Protein AF-T1A9I7-F1 (afdb_monomer_lit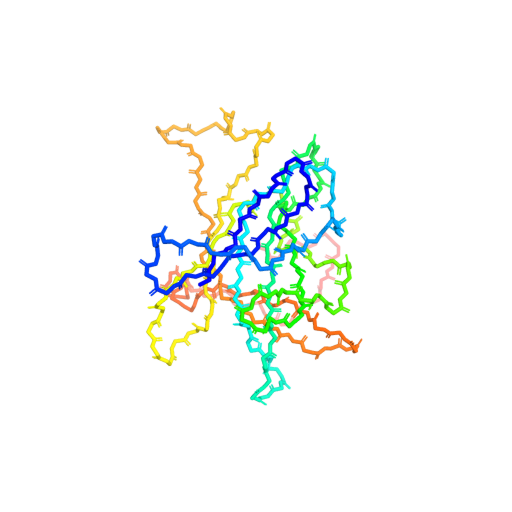e)

Secondary structure (DSSP, 8-state):
-EEEEEGGGTEEEEEE-SSSSS-EEEEEE-S-S--SS-EEEEEEEEEEBTTSTT-EEEEEEEEE--SSSSS--SEEEEEEEE-SS-EEES-SSPEES-SSS--EEEEEPSSPPTTS-S-EEEEE-S-TTTGGG---SS----BPPPEEEEEEEETTEEEEEEEE-GGGGGG--------S----TT----

Organism: NCBI:txid410659

Sequence (190 aa):
VMVVSRAAQRRISFYVSANLKTWRYTGNFGPAGDTSGVWECPDLFALPVANRPGETRWVLKVDVQQQQPDTGGGGQVFIGRFNGRTFRASSLHPQSLDLGEDYYASASWSDLPAGGPPVITLGWMDNWLYAQRTPTAPWRGVMAFPRRLSLRWQNGAYHLLQRPIAALARLRGAPRSLGAFTAARGRTLL

InterPro domains:
  IPR013148 Glycosyl hydrolase family 32, N-terminal [PF00251] (2-164)
  IPR023296 Glycosyl hydrolase, five-bladed beta-propeller domain superfamily [G3DSA:2.115.10.20] (1-175)
  IPR023296 Glycosyl hydrolase, five-bladed beta-propeller domain superfamily [SSF75005] (8-165)

pLDDT: mean 93.79, std 6.85, range [63.09, 98.81]

Radius of gyration: 19.16 Å; chains: 1; bounding box: 58×44×42 Å

Foldseek 3Di:
DDWDFPFLQCKIWWWDDPPVPDTDTQDIDDDFADPVATKDQWEKFKAAAPVDPPDIWIKIKIFGQDPDPQPWCRIWIFTAHDPNRDTDGPDSHTDGPTNHNFFPNKYWDPPDDPPDQRTKIKGWGDHPVCQVPPPDPPDTTDIDAIWGWHWHDDPNDIDIDIDGDPVCVVVDDDDDDDDDDDDDPPDDPD

Structure (mmCIF, N/CA/C/O backbone):
data_AF-T1A9I7-F1
#
_entry.id   AF-T1A9I7-F1
#
loop_
_atom_site.group_PDB
_atom_site.id
_atom_site.type_symbol
_atom_site.label_atom_id
_atom_site.label_alt_id
_atom_site.label_comp_id
_atom_site.label_asym_id
_atom_site.label_entity_id
_atom_site.label_seq_id
_atom_site.pdbx_PDB_ins_code
_atom_site.Cartn_x
_atom_site.Cartn_y
_atom_site.Cartn_z
_atom_site.occupancy
_atom_site.B_iso_or_equiv
_atom_site.auth_seq_id
_atom_site.auth_comp_id
_atom_site.auth_asym_id
_atom_site.auth_atom_id
_atom_site.pdbx_PDB_model_num
ATOM 1 N N . VAL A 1 1 ? -15.747 2.933 6.641 1.00 96.50 1 VAL A N 1
ATOM 2 C CA . VAL A 1 1 ? -14.663 3.561 7.443 1.00 96.50 1 VAL A CA 1
ATOM 3 C C . VAL A 1 1 ? -13.872 4.446 6.504 1.00 96.50 1 VAL A C 1
ATOM 5 O O . VAL A 1 1 ? -13.738 4.066 5.353 1.00 96.50 1 VAL A O 1
ATOM 8 N N . MET A 1 2 ? -13.383 5.591 6.964 1.00 98.38 2 MET A N 1
ATOM 9 C CA . MET A 1 2 ? -12.488 6.456 6.197 1.00 98.38 2 MET A CA 1
ATOM 10 C C . MET A 1 2 ? -11.173 6.621 6.960 1.00 98.38 2 MET A C 1
ATOM 12 O O . MET A 1 2 ? -11.190 6.841 8.175 1.00 98.38 2 MET A O 1
ATOM 16 N N . VAL A 1 3 ? -10.056 6.504 6.243 1.00 98.19 3 VAL A N 1
ATOM 17 C CA . VAL A 1 3 ? -8.706 6.807 6.729 1.00 98.19 3 VAL A CA 1
ATOM 18 C C . VAL A 1 3 ? -8.207 8.057 6.018 1.00 98.19 3 VAL A C 1
ATOM 20 O O . VAL A 1 3 ? -8.299 8.152 4.800 1.00 98.19 3 VAL A O 1
ATOM 23 N N . VAL A 1 4 ? -7.738 9.045 6.775 1.00 98.31 4 VAL A N 1
ATOM 24 C CA . VAL A 1 4 ? -7.331 10.349 6.231 1.00 98.31 4 VAL A CA 1
ATOM 25 C C . VAL A 1 4 ? -5.974 10.721 6.784 1.00 98.31 4 VAL A C 1
ATOM 27 O O . VAL A 1 4 ? -5.763 10.649 7.995 1.00 98.31 4 VAL A O 1
ATOM 30 N N . SER A 1 5 ? -5.066 11.166 5.921 1.00 98.19 5 SER A N 1
ATOM 31 C CA . SER A 1 5 ? -3.796 11.699 6.391 1.00 98.19 5 SER A CA 1
ATOM 32 C C . SER A 1 5 ? -3.948 13.127 6.912 1.00 98.19 5 SER A C 1
ATOM 34 O O . SER A 1 5 ? -4.457 14.014 6.230 1.00 98.19 5 SER A O 1
ATOM 36 N N . ARG A 1 6 ? -3.442 13.368 8.121 1.00 98.06 6 ARG A N 1
ATOM 37 C CA . ARG A 1 6 ? -3.092 14.698 8.626 1.00 98.06 6 ARG A CA 1
ATOM 38 C C . ARG A 1 6 ? -1.618 14.923 8.315 1.00 98.06 6 ARG A C 1
ATOM 40 O O . ARG A 1 6 ? -0.765 14.805 9.195 1.00 98.06 6 ARG A O 1
ATOM 47 N N . ALA A 1 7 ? -1.348 15.215 7.047 1.00 96.75 7 ALA A N 1
ATOM 48 C CA . ALA A 1 7 ? -0.036 15.108 6.414 1.00 96.75 7 ALA A CA 1
ATOM 49 C C . ALA A 1 7 ? 1.115 15.737 7.220 1.00 96.75 7 ALA A C 1
ATOM 51 O O . ALA A 1 7 ? 2.024 15.031 7.659 1.00 96.75 7 ALA A O 1
ATOM 52 N N . ALA A 1 8 ? 1.020 17.034 7.531 1.00 96.25 8 ALA A N 1
ATOM 53 C CA . ALA A 1 8 ? 2.039 17.761 8.297 1.00 96.25 8 ALA A CA 1
ATOM 54 C C . ALA A 1 8 ? 2.207 17.263 9.747 1.00 96.25 8 ALA A C 1
ATOM 56 O O . ALA A 1 8 ? 3.245 17.479 10.370 1.00 96.25 8 ALA A O 1
ATOM 57 N N . GLN A 1 9 ? 1.200 16.581 10.299 1.00 97.88 9 GLN A N 1
ATOM 58 C CA . GLN A 1 9 ? 1.218 16.044 11.663 1.00 97.88 9 GLN A CA 1
ATOM 59 C C . GLN A 1 9 ? 1.730 14.602 11.729 1.00 97.88 9 GLN A C 1
ATOM 61 O O . GLN A 1 9 ? 1.886 14.094 12.837 1.00 97.88 9 GLN A O 1
ATOM 66 N N . ARG A 1 10 ? 1.964 13.946 10.580 1.00 97.56 10 ARG A N 1
ATOM 67 C CA . ARG A 1 10 ? 2.360 12.530 10.483 1.00 97.56 10 ARG A CA 1
ATOM 68 C C . ARG A 1 10 ? 1.401 11.630 11.265 1.00 97.56 10 ARG A C 1
ATOM 70 O O . ARG A 1 10 ? 1.787 10.843 12.125 1.00 97.56 10 ARG A O 1
ATOM 77 N N . ARG A 1 11 ? 0.104 11.837 11.024 1.00 98.38 11 ARG A N 1
ATOM 78 C CA . ARG A 1 11 ? -0.987 11.107 11.678 1.00 98.38 11 ARG A CA 1
ATOM 79 C C . ARG A 1 11 ? -2.013 10.654 10.662 1.00 98.38 11 ARG A C 1
ATOM 81 O O . ARG A 1 11 ? -2.370 11.422 9.777 1.00 98.38 11 ARG A O 1
ATOM 88 N N . ILE A 1 12 ? -2.557 9.458 10.856 1.00 98.75 12 ILE A N 1
ATOM 89 C CA . ILE A 1 12 ? -3.742 8.988 10.137 1.00 98.75 12 ILE A CA 1
ATOM 90 C C . ILE A 1 12 ? -4.946 9.079 11.064 1.00 98.75 12 ILE A C 1
ATOM 92 O O . ILE A 1 12 ? -4.953 8.477 12.136 1.00 98.75 12 ILE A O 1
ATOM 96 N N . SER A 1 13 ? -5.962 9.829 10.653 1.00 98.69 13 SER A N 1
ATOM 97 C CA . SER A 1 13 ? -7.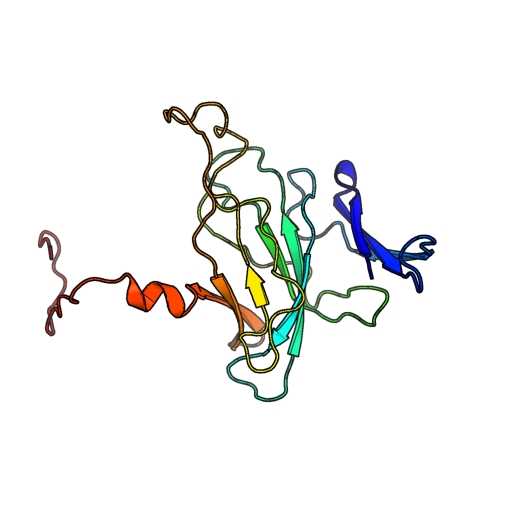244 9.927 11.341 1.00 98.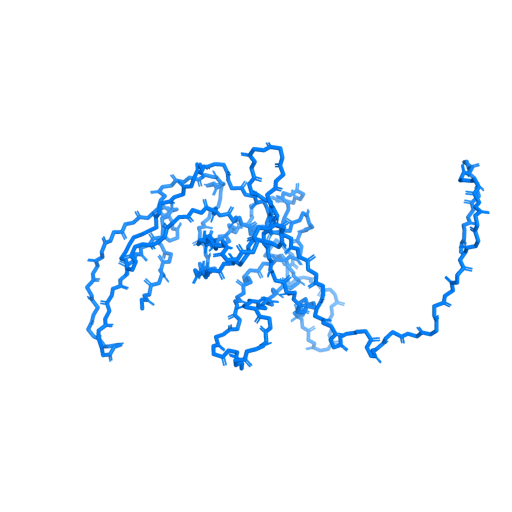69 13 SER A CA 1
ATOM 98 C C . SER A 1 13 ? -8.232 8.897 10.817 1.00 98.69 13 SER A C 1
ATOM 100 O O . SER A 1 13 ? -8.334 8.675 9.611 1.00 98.69 13 SER A O 1
ATOM 102 N N . PHE A 1 14 ? -9.004 8.322 11.732 1.00 98.81 14 PHE A N 1
ATOM 103 C CA . PHE A 1 14 ? -10.073 7.381 11.428 1.00 98.81 14 PHE A CA 1
ATOM 104 C C . PHE A 1 14 ? -11.433 8.040 11.634 1.00 98.81 14 PHE A C 1
ATOM 106 O O . PHE A 1 14 ? -11.663 8.735 12.629 1.00 98.81 14 PHE A O 1
ATOM 113 N N . TYR A 1 15 ? -12.340 7.777 10.699 1.00 98.81 15 TYR A N 1
ATOM 114 C CA . TYR A 1 15 ? -13.731 8.195 10.776 1.00 98.81 15 TYR A CA 1
ATOM 115 C C . 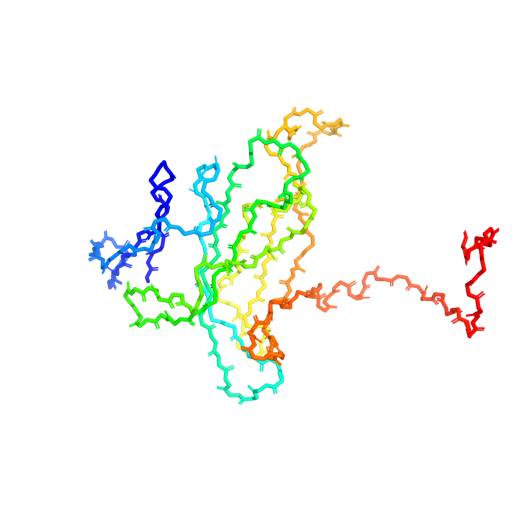TYR A 1 15 ? -14.664 7.038 10.420 1.00 98.81 15 TYR A C 1
ATOM 117 O O . TYR A 1 15 ? -14.364 6.184 9.579 1.00 98.81 15 TYR A O 1
ATOM 125 N N . VAL A 1 16 ? -15.846 7.038 11.030 1.00 98.56 16 VAL A N 1
ATOM 126 C CA . VAL A 1 16 ? -16.927 6.101 10.711 1.00 98.56 16 VAL A CA 1
ATOM 127 C C . VAL A 1 16 ? -18.159 6.861 10.243 1.00 98.56 16 VAL A C 1
ATOM 129 O O . VAL A 1 16 ? -18.463 7.940 10.752 1.00 98.56 16 VAL A O 1
ATOM 132 N N . SER A 1 17 ? -18.870 6.288 9.281 1.00 98.50 17 SER A N 1
ATOM 133 C CA . SER A 1 17 ? -20.130 6.811 8.766 1.00 98.50 17 SER A CA 1
ATOM 134 C C . SER A 1 17 ? -21.035 5.652 8.380 1.00 98.50 17 SER A C 1
ATOM 136 O O . SER A 1 17 ? -20.549 4.633 7.892 1.00 98.50 17 SER A O 1
ATOM 138 N N . ALA A 1 18 ? -22.335 5.825 8.609 1.00 98.25 18 ALA A N 1
ATOM 139 C CA . ALA A 1 18 ? -23.369 4.905 8.149 1.00 98.25 18 ALA A CA 1
ATOM 140 C C . ALA A 1 18 ? -23.922 5.284 6.761 1.00 98.25 18 ALA A C 1
ATOM 142 O O . ALA A 1 18 ? -24.584 4.467 6.136 1.00 98.25 18 ALA A O 1
ATOM 143 N N . ASN A 1 19 ? -23.676 6.512 6.285 1.00 98.00 19 ASN A N 1
ATOM 144 C CA . ASN A 1 19 ? -24.300 7.064 5.074 1.00 98.00 19 ASN A CA 1
ATOM 145 C C . ASN A 1 19 ? -23.311 7.746 4.111 1.00 98.00 19 ASN A C 1
ATOM 147 O O . ASN A 1 19 ? -23.738 8.356 3.136 1.00 98.00 19 ASN A O 1
ATOM 151 N N . LEU A 1 20 ? -22.009 7.698 4.416 1.00 98.31 20 LEU A N 1
ATOM 152 C CA . LEU A 1 20 ? -20.907 8.327 3.674 1.00 98.31 20 LEU A CA 1
ATOM 153 C C . LEU A 1 20 ? -20.952 9.867 3.590 1.00 98.31 20 LEU A C 1
ATOM 155 O O . LEU A 1 20 ? -20.081 10.469 2.968 1.00 98.31 20 LEU A O 1
ATOM 159 N N . LYS A 1 21 ? -21.917 10.516 4.251 1.00 98.06 21 LYS A N 1
ATOM 160 C CA . LYS A 1 21 ? -22.091 11.979 4.274 1.00 98.06 21 LYS A CA 1
ATOM 161 C C . LYS A 1 21 ? -21.707 12.568 5.624 1.00 98.06 21 LYS A C 1
ATOM 163 O O . LYS A 1 21 ? -20.957 13.535 5.701 1.00 98.06 21 LYS A O 1
ATOM 168 N N . THR A 1 22 ? -22.203 11.966 6.700 1.00 98.50 22 THR A N 1
ATOM 169 C CA . THR A 1 22 ? -21.941 12.407 8.070 1.00 98.50 22 THR A CA 1
ATOM 170 C C . THR A 1 22 ? -20.892 11.501 8.686 1.00 98.50 22 THR A C 1
ATOM 172 O O . THR A 1 22 ? -21.096 10.290 8.790 1.00 98.50 22 THR A O 1
ATOM 175 N N . TRP A 1 23 ? -19.769 12.078 9.097 1.00 98.69 23 TRP A N 1
ATOM 176 C CA . TRP A 1 23 ? -18.611 11.331 9.575 1.00 98.69 23 TRP A CA 1
ATOM 177 C C . TRP A 1 23 ? -18.332 11.649 11.038 1.00 98.69 23 TRP A C 1
ATOM 179 O O . TRP A 1 23 ? -18.262 12.809 11.432 1.00 98.69 23 TRP A O 1
ATOM 189 N N . ARG A 1 24 ? -18.136 10.608 11.850 1.00 98.69 24 ARG A N 1
ATOM 190 C CA . ARG A 1 24 ? -17.711 10.738 13.246 1.00 98.69 24 ARG A CA 1
ATOM 191 C C . ARG A 1 24 ? -16.254 10.323 13.373 1.00 98.69 24 ARG A C 1
ATOM 193 O O . ARG A 1 24 ? -15.916 9.185 13.045 1.00 98.69 24 ARG A O 1
ATOM 200 N N . TYR A 1 25 ? -15.427 11.221 13.893 1.00 98.69 25 TYR A N 1
ATOM 201 C CA . TYR A 1 25 ? -14.041 10.937 14.256 1.00 98.69 25 TYR A CA 1
ATOM 202 C C . TYR A 1 25 ? -13.963 9.840 15.326 1.00 98.69 25 TYR A C 1
ATOM 204 O O . TYR A 1 25 ? -14.738 9.846 16.285 1.00 98.69 25 TYR A O 1
ATOM 212 N N . THR A 1 26 ? -13.036 8.894 15.169 1.00 98.69 26 THR A N 1
ATOM 213 C CA . THR A 1 26 ? -12.869 7.766 16.101 1.00 98.69 26 THR A CA 1
ATOM 214 C C . THR A 1 26 ? -11.475 7.632 16.698 1.00 98.69 26 THR A C 1
ATOM 216 O O . THR A 1 26 ? -11.328 6.928 17.694 1.00 98.69 26 THR A O 1
ATOM 219 N N . GLY A 1 27 ? -10.462 8.295 16.144 1.00 98.31 27 GLY A N 1
ATOM 220 C CA . GLY A 1 27 ? -9.109 8.274 16.696 1.00 98.31 27 GLY A CA 1
ATOM 221 C C . GLY A 1 27 ? -8.034 8.592 15.666 1.00 98.31 27 GLY A C 1
ATOM 222 O O . GLY A 1 27 ? -8.328 8.792 14.488 1.00 98.31 27 GLY A O 1
ATOM 223 N N . ASN A 1 28 ? -6.781 8.596 16.121 1.00 98.44 28 ASN A N 1
ATOM 224 C CA . ASN A 1 28 ? -5.597 8.760 15.282 1.00 98.44 28 ASN A CA 1
ATOM 225 C C . ASN A 1 28 ? -4.616 7.604 15.488 1.00 98.44 28 ASN A C 1
ATOM 227 O O . ASN A 1 28 ? -4.535 7.038 16.576 1.00 98.44 28 ASN A O 1
ATOM 231 N N . PHE A 1 29 ? -3.824 7.328 14.459 1.00 98.75 29 PHE A N 1
ATOM 232 C CA . PHE A 1 29 ? -2.576 6.580 14.538 1.00 98.75 29 PHE A CA 1
ATOM 233 C C . PHE A 1 29 ? -1.404 7.509 14.189 1.00 98.75 29 PHE A C 1
ATOM 235 O O . PHE A 1 29 ? -1.543 8.361 13.312 1.00 98.75 29 PHE A O 1
ATOM 242 N N . GLY A 1 30 ? -0.262 7.328 14.853 1.00 97.75 30 GLY A N 1
ATOM 243 C CA . GLY A 1 30 ? 0.971 8.080 14.613 1.00 97.75 30 GLY A CA 1
ATOM 244 C C . GLY A 1 30 ? 1.167 9.326 15.499 1.00 97.75 30 GLY A C 1
ATOM 245 O O . GLY A 1 30 ? 0.260 9.722 16.248 1.00 97.75 30 GLY A O 1
ATOM 246 N N . PRO A 1 31 ? 2.344 9.974 15.419 1.00 97.50 31 PRO A N 1
ATOM 247 C CA . PRO A 1 31 ? 3.488 9.624 14.557 1.00 97.50 31 PRO A CA 1
ATOM 248 C C . PRO A 1 31 ? 4.175 8.307 14.951 1.00 97.50 31 PRO A C 1
ATOM 250 O O . PRO A 1 31 ? 4.147 7.931 16.120 1.00 97.50 31 PRO A O 1
ATOM 253 N N . ALA A 1 32 ? 4.741 7.586 13.981 1.00 97.06 32 ALA A N 1
ATOM 254 C CA . ALA A 1 32 ? 5.486 6.328 14.160 1.00 97.06 32 ALA A CA 1
ATOM 255 C C . ALA A 1 32 ? 6.282 6.009 12.882 1.00 97.06 32 ALA A C 1
ATOM 257 O O . ALA A 1 32 ? 5.948 6.552 11.847 1.00 97.06 32 ALA A O 1
ATOM 258 N N . GLY A 1 33 ? 7.265 5.108 12.886 1.00 96.00 33 GLY A N 1
ATOM 259 C CA . GLY A 1 33 ? 7.997 4.779 11.652 1.00 96.00 33 GLY A CA 1
ATOM 260 C C . GLY A 1 33 ? 8.736 5.972 11.036 1.00 96.00 33 GLY A C 1
ATOM 261 O O . GLY A 1 33 ? 9.327 6.765 11.768 1.00 96.00 33 GLY A O 1
ATOM 262 N N . ASP A 1 34 ? 8.711 6.090 9.707 1.00 94.56 34 ASP A N 1
ATOM 263 C CA . ASP A 1 34 ? 9.333 7.214 9.006 1.00 94.56 34 ASP A CA 1
ATOM 264 C C . ASP A 1 34 ? 8.452 8.469 9.089 1.00 94.56 34 ASP A C 1
ATOM 266 O O . ASP A 1 34 ? 7.279 8.484 8.700 1.00 94.56 34 ASP A O 1
ATOM 270 N N . THR A 1 35 ? 9.037 9.538 9.621 1.00 94.69 35 THR A N 1
ATOM 271 C CA . THR A 1 35 ? 8.412 10.854 9.780 1.00 94.69 35 THR A CA 1
ATOM 272 C C . THR A 1 35 ? 9.250 11.975 9.167 1.00 94.69 35 THR A C 1
ATOM 274 O O . THR A 1 35 ? 9.071 13.131 9.550 1.00 94.69 35 THR A O 1
ATOM 277 N N . SER A 1 36 ? 10.197 11.638 8.287 1.00 92.38 36 SER A N 1
ATOM 278 C CA . SER A 1 36 ? 11.094 12.588 7.618 1.00 92.38 36 SER A CA 1
ATOM 279 C C . SER A 1 36 ? 10.355 13.524 6.654 1.00 92.38 36 SER A C 1
ATOM 281 O O . SER A 1 36 ? 10.730 14.686 6.520 1.00 92.38 36 SER A O 1
ATOM 283 N N . GLY A 1 37 ? 9.272 13.038 6.040 1.00 92.12 37 GLY A N 1
ATOM 284 C CA . GLY A 1 37 ? 8.380 13.794 5.164 1.00 92.12 37 GLY A CA 1
ATOM 285 C C . GLY A 1 37 ? 6.932 13.850 5.656 1.00 92.12 37 GLY A C 1
ATOM 286 O O . GLY A 1 37 ? 6.568 13.343 6.725 1.00 92.12 37 GLY A O 1
ATOM 287 N N . VAL A 1 38 ? 6.075 14.477 4.848 1.00 95.44 38 VAL A N 1
ATOM 288 C CA . VAL A 1 38 ? 4.625 14.468 5.074 1.00 95.44 38 VAL A CA 1
ATOM 289 C C . VAL A 1 38 ? 4.051 13.078 4.815 1.00 95.44 38 VAL A C 1
ATOM 291 O O . VAL A 1 38 ? 4.529 12.352 3.949 1.00 95.44 38 VAL A O 1
ATOM 294 N N . TRP A 1 39 ? 3.018 12.703 5.571 1.00 97.38 39 TRP A N 1
ATOM 295 C CA . TRP A 1 39 ? 2.290 11.456 5.330 1.00 97.38 39 TRP A CA 1
ATOM 296 C C . TRP A 1 39 ? 1.195 11.658 4.295 1.00 97.38 39 TRP A C 1
ATOM 298 O O . TRP A 1 39 ? 0.386 12.574 4.426 1.00 97.38 39 TRP A O 1
ATOM 308 N N . GLU A 1 40 ? 1.098 10.769 3.321 1.00 96.75 40 GLU A N 1
ATOM 309 C CA . GLU A 1 40 ? 0.123 10.833 2.237 1.00 96.75 40 GLU A CA 1
ATOM 310 C C . GLU A 1 40 ? -0.468 9.450 1.937 1.00 96.75 40 GLU A C 1
ATOM 312 O O . GLU A 1 40 ? -0.028 8.428 2.470 1.00 96.75 40 GLU A O 1
ATOM 317 N N . CYS A 1 41 ? -1.523 9.441 1.118 1.00 97.81 41 CYS A N 1
ATOM 318 C CA . CYS A 1 41 ? -2.102 8.244 0.500 1.00 97.81 41 CYS A CA 1
ATOM 319 C C . CYS A 1 41 ? -2.244 7.023 1.443 1.00 97.81 41 CYS A C 1
ATOM 321 O O . CYS A 1 41 ? -1.708 5.946 1.143 1.00 97.81 41 CYS A O 1
ATOM 323 N N . PRO A 1 42 ? -2.934 7.165 2.597 1.00 98.38 42 PRO A N 1
ATOM 324 C CA . PRO A 1 42 ? -3.143 6.041 3.492 1.00 98.38 42 PRO A CA 1
ATOM 325 C C . PRO A 1 42 ? -4.093 5.016 2.875 1.00 98.38 42 PRO A C 1
ATOM 327 O O . PRO A 1 42 ? -5.073 5.377 2.227 1.00 98.38 42 PRO A O 1
ATOM 330 N N . ASP A 1 43 ? -3.843 3.746 3.167 1.00 98.31 43 ASP A N 1
ATOM 331 C CA . ASP A 1 43 ? -4.722 2.639 2.805 1.00 98.31 43 ASP A CA 1
ATOM 332 C C . ASP A 1 43 ? -4.811 1.629 3.962 1.00 98.31 43 ASP A C 1
ATOM 334 O O . ASP A 1 43 ? -3.855 1.450 4.724 1.00 98.31 43 ASP A O 1
ATOM 338 N N . LEU A 1 44 ? -5.973 0.999 4.138 1.00 98.25 44 LEU A N 1
ATOM 339 C CA . LEU A 1 44 ? -6.267 0.111 5.263 1.00 98.25 44 LEU A CA 1
ATOM 340 C C . LEU A 1 44 ? -7.025 -1.132 4.794 1.00 98.25 44 LEU A C 1
ATOM 342 O O . LEU A 1 44 ? -8.210 -1.070 4.475 1.00 98.25 44 LEU A O 1
ATOM 346 N N . PHE A 1 45 ? -6.366 -2.285 4.866 1.00 97.25 45 PHE A N 1
ATOM 347 C CA . PHE A 1 45 ? -6.919 -3.557 4.401 1.00 97.25 45 PHE A CA 1
ATOM 348 C C . PHE A 1 45 ? -6.477 -4.732 5.279 1.00 97.25 45 PHE A C 1
ATOM 350 O O . PHE A 1 45 ? -5.514 -4.648 6.044 1.00 97.25 45 PHE A O 1
ATOM 357 N N . ALA A 1 46 ? -7.195 -5.851 5.185 1.00 96.00 46 ALA A N 1
ATOM 358 C CA . ALA A 1 46 ? -6.850 -7.089 5.874 1.00 96.00 46 ALA A CA 1
ATOM 359 C C . ALA A 1 46 ? -6.125 -8.050 4.922 1.00 96.00 46 ALA A C 1
ATOM 361 O O . ALA A 1 46 ? -6.595 -8.315 3.818 1.00 96.00 46 ALA A O 1
ATOM 362 N N . LEU A 1 47 ? -4.994 -8.606 5.363 1.00 96.81 47 LEU A N 1
ATOM 363 C CA . LEU A 1 47 ? -4.228 -9.600 4.613 1.00 96.81 47 LEU A CA 1
ATOM 364 C C . LEU A 1 47 ? -4.272 -10.970 5.300 1.00 96.81 47 LEU A C 1
ATOM 366 O O . LEU A 1 47 ? -4.135 -11.038 6.528 1.00 96.81 47 LEU A O 1
ATOM 370 N N . PRO A 1 48 ? -4.388 -12.071 4.536 1.00 95.88 48 PRO A N 1
ATOM 371 C CA . PRO A 1 48 ? -4.192 -13.407 5.073 1.00 95.88 48 PRO A CA 1
ATOM 372 C C . PRO A 1 48 ? -2.710 -13.683 5.323 1.00 95.88 48 PRO A C 1
ATOM 374 O O . PRO A 1 48 ? -1.824 -13.170 4.628 1.00 95.88 48 PRO A O 1
ATOM 377 N N . VAL A 1 49 ? -2.449 -14.564 6.282 1.00 97.19 49 VAL A N 1
ATOM 378 C CA . VAL A 1 49 ? -1.112 -15.079 6.572 1.00 97.19 49 VAL A CA 1
ATOM 379 C C . VAL A 1 49 ? -0.926 -16.392 5.810 1.00 97.19 49 VAL A C 1
ATOM 381 O O . VAL A 1 49 ? -1.471 -17.426 6.176 1.00 97.19 49 VAL A O 1
ATOM 384 N N . ALA A 1 50 ? -0.157 -16.360 4.722 1.00 95.38 50 ALA A N 1
ATOM 385 C CA . ALA A 1 50 ? -0.068 -17.426 3.724 1.00 95.38 50 ALA A CA 1
ATOM 386 C C . ALA A 1 50 ? 0.313 -18.801 4.298 1.00 95.38 50 ALA A C 1
ATOM 388 O O . ALA A 1 50 ? -0.148 -19.820 3.799 1.00 95.38 50 ALA A O 1
ATOM 389 N N . ASN A 1 51 ? 1.143 -18.837 5.343 1.00 97.12 51 ASN A N 1
ATOM 390 C CA . ASN A 1 51 ? 1.563 -20.068 6.015 1.00 97.12 51 ASN A CA 1
ATOM 391 C C . ASN A 1 51 ? 0.803 -20.353 7.324 1.00 97.12 51 ASN A C 1
ATOM 393 O O . ASN A 1 51 ? 1.252 -21.187 8.106 1.00 97.12 51 ASN A O 1
ATOM 397 N N . ARG A 1 52 ? -0.309 -19.652 7.588 1.00 96.88 52 ARG A N 1
ATOM 398 C CA . ARG A 1 52 ? -1.188 -19.856 8.753 1.00 96.88 52 ARG A CA 1
ATOM 399 C C . ARG A 1 52 ? -2.662 -19.735 8.320 1.00 96.88 52 ARG A C 1
ATOM 401 O O . ARG A 1 52 ? -3.234 -18.647 8.401 1.00 96.88 52 ARG A O 1
ATOM 408 N N . PRO A 1 53 ? -3.277 -20.824 7.818 1.00 93.88 53 PRO A N 1
ATOM 409 C CA . PRO A 1 53 ? -4.658 -20.814 7.333 1.00 93.88 53 PRO A CA 1
ATOM 410 C C . PRO A 1 53 ? -5.654 -20.272 8.367 1.00 93.88 53 PRO A C 1
ATOM 412 O O . PRO A 1 53 ? -5.533 -20.546 9.557 1.00 93.88 53 PRO A O 1
ATOM 415 N N . GLY A 1 54 ? -6.631 -19.486 7.909 1.00 94.00 54 GLY A N 1
ATOM 416 C CA . GLY A 1 54 ? -7.638 -18.840 8.764 1.00 94.00 54 GLY A CA 1
ATOM 417 C C . GLY A 1 54 ? -7.146 -17.599 9.517 1.00 94.00 54 GLY A C 1
ATOM 418 O O . GLY A 1 54 ? -7.956 -16.854 10.063 1.00 94.00 54 GLY A O 1
ATOM 419 N N . GLU A 1 55 ? -5.840 -17.323 9.524 1.00 96.38 55 GLU A N 1
ATOM 420 C CA . GLU A 1 55 ? -5.294 -16.151 10.196 1.00 96.38 55 GLU A CA 1
ATOM 421 C C . GLU A 1 55 ? -5.212 -14.937 9.265 1.00 96.38 55 GLU A C 1
ATOM 423 O O . GLU A 1 55 ? -4.656 -14.995 8.165 1.00 96.38 55 GLU A O 1
ATOM 428 N N . THR A 1 56 ? -5.709 -13.799 9.751 1.00 96.31 56 THR A N 1
ATOM 429 C CA . THR A 1 56 ? -5.591 -12.497 9.088 1.00 96.31 56 THR A CA 1
ATOM 430 C C . THR A 1 56 ? -4.966 -11.457 10.011 1.00 96.31 56 THR A C 1
ATOM 432 O O . THR A 1 56 ? -5.019 -11.549 11.246 1.00 96.31 56 THR A O 1
ATOM 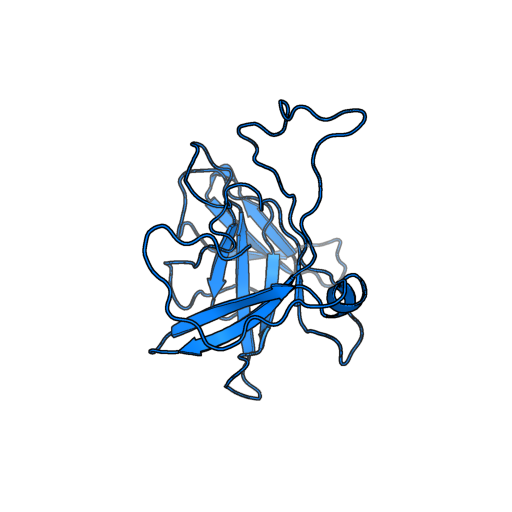435 N N . ARG A 1 57 ? -4.364 -10.430 9.412 1.00 97.94 57 ARG A N 1
ATOM 436 C CA . ARG A 1 57 ? -3.935 -9.215 10.112 1.00 97.94 57 ARG A CA 1
ATOM 437 C C . ARG A 1 57 ? -4.343 -7.991 9.316 1.00 97.94 57 ARG A C 1
ATOM 439 O O . ARG A 1 57 ? -4.389 -8.025 8.090 1.00 97.94 57 ARG A O 1
ATOM 446 N N . TRP A 1 58 ? -4.622 -6.915 10.037 1.00 98.44 58 TRP A N 1
ATOM 447 C CA . TRP A 1 58 ? -4.855 -5.623 9.417 1.00 98.44 58 TRP A CA 1
ATOM 448 C C . TRP A 1 58 ? -3.528 -4.964 9.092 1.00 98.44 58 TRP A C 1
ATOM 450 O O . TRP A 1 58 ? -2.563 -5.079 9.850 1.00 98.44 58 TRP A O 1
ATOM 460 N N . VAL A 1 59 ? -3.511 -4.255 7.978 1.00 98.44 59 VAL A N 1
ATOM 461 C CA . VAL A 1 59 ? -2.370 -3.512 7.482 1.00 98.44 59 VAL A CA 1
ATOM 462 C C . VAL A 1 59 ? -2.800 -2.073 7.261 1.00 98.44 59 VAL A C 1
ATOM 464 O O . VAL A 1 59 ? -3.774 -1.834 6.553 1.00 98.44 59 VAL A O 1
ATOM 467 N N . LEU A 1 60 ? -2.078 -1.140 7.879 1.00 98.69 60 LEU A N 1
ATOM 468 C CA . LEU A 1 60 ? -2.159 0.285 7.587 1.00 98.69 60 LEU A CA 1
ATOM 469 C C . LEU A 1 60 ? -0.923 0.660 6.774 1.00 98.69 60 LEU A C 1
ATOM 471 O O . LEU A 1 60 ? 0.197 0.620 7.286 1.00 98.69 60 LEU A O 1
ATOM 475 N N . LYS A 1 61 ? -1.137 1.005 5.512 1.00 98.19 61 LYS A N 1
ATOM 476 C CA . LYS A 1 61 ? -0.107 1.500 4.607 1.00 98.19 61 LYS A CA 1
ATOM 477 C C . LYS A 1 61 ? -0.191 3.024 4.559 1.00 98.19 61 LYS A C 1
ATOM 479 O O . LYS A 1 61 ? -1.289 3.573 4.528 1.00 98.19 61 LYS A O 1
ATOM 484 N N . VAL A 1 62 ? 0.954 3.696 4.569 1.00 98.19 62 VAL A N 1
ATOM 485 C CA . VAL A 1 62 ? 1.075 5.159 4.498 1.00 98.19 62 VAL A CA 1
ATOM 486 C C . VAL A 1 62 ? 2.272 5.486 3.619 1.00 98.19 62 VAL A C 1
ATOM 488 O O . VAL A 1 62 ? 3.311 4.857 3.791 1.00 98.19 62 VAL A O 1
ATOM 491 N N . ASP A 1 63 ? 2.155 6.440 2.700 1.00 97.06 63 ASP A N 1
ATOM 492 C CA . ASP A 1 63 ? 3.330 6.937 1.980 1.00 97.06 63 ASP A CA 1
ATOM 493 C C . ASP A 1 63 ? 3.935 8.143 2.691 1.00 97.06 63 ASP A C 1
ATOM 495 O O . ASP A 1 63 ? 3.228 8.940 3.310 1.00 97.06 63 ASP A O 1
ATOM 499 N N . VAL A 1 64 ? 5.250 8.272 2.593 1.00 95.69 64 VAL A N 1
ATOM 500 C CA . VAL A 1 64 ? 6.021 9.424 3.048 1.00 95.69 64 VAL A CA 1
ATOM 501 C C . VAL A 1 64 ? 6.632 10.074 1.829 1.00 95.69 64 VAL A C 1
ATOM 503 O O . VAL A 1 64 ? 7.398 9.435 1.108 1.00 95.69 64 VAL A O 1
ATOM 506 N N . GLN A 1 65 ? 6.305 11.342 1.596 1.00 90.75 65 GLN A N 1
ATOM 507 C CA . GLN A 1 65 ? 6.942 12.083 0.518 1.00 90.75 65 GLN A CA 1
ATOM 508 C C . GLN A 1 65 ? 8.435 12.218 0.825 1.00 90.75 65 GLN A C 1
ATOM 510 O O . GLN A 1 65 ? 8.822 12.918 1.767 1.00 90.75 65 GLN A O 1
ATOM 515 N N . GLN A 1 66 ? 9.267 11.550 0.032 1.00 83.62 66 GLN A N 1
ATOM 516 C CA . GLN A 1 66 ? 10.711 11.578 0.210 1.00 83.62 66 GLN A CA 1
ATOM 517 C C . GLN A 1 66 ? 11.265 12.988 0.036 1.00 83.62 66 GLN A C 1
ATOM 519 O O . GLN A 1 66 ? 10.783 13.779 -0.774 1.00 83.62 66 GLN A O 1
ATOM 524 N N . GLN A 1 67 ? 12.304 13.283 0.811 1.00 83.06 67 GLN A N 1
ATOM 525 C CA . GLN A 1 67 ? 12.982 14.577 0.795 1.00 83.06 67 GLN A CA 1
ATOM 526 C C . GLN A 1 67 ? 14.394 14.489 0.198 1.00 83.06 67 GLN A C 1
ATOM 528 O O . GLN A 1 67 ? 15.000 15.528 -0.045 1.00 83.06 67 GLN A O 1
ATOM 533 N N . GLN A 1 68 ? 14.927 13.278 -0.010 1.00 79.81 68 GLN A N 1
ATOM 534 C CA . GLN A 1 68 ? 16.270 13.001 -0.534 1.00 79.81 68 GLN A CA 1
ATOM 535 C C . GLN A 1 68 ? 16.275 11.684 -1.340 1.00 79.81 68 GLN A C 1
ATOM 537 O O . GLN A 1 68 ? 15.477 10.799 -1.009 1.00 79.81 68 GLN A O 1
ATOM 542 N N . PRO A 1 69 ? 17.153 11.537 -2.355 1.00 76.50 69 PRO A N 1
ATOM 543 C CA . PRO A 1 69 ? 17.327 10.283 -3.096 1.00 76.50 69 PRO A CA 1
ATOM 544 C C . PRO A 1 69 ? 17.812 9.124 -2.212 1.00 76.50 69 PRO A C 1
ATOM 546 O O . PRO A 1 69 ? 18.308 9.352 -1.109 1.00 76.50 69 PRO A O 1
ATOM 549 N N . ASP A 1 70 ? 17.724 7.901 -2.736 1.00 75.19 70 ASP A N 1
ATOM 550 C CA . ASP A 1 70 ? 18.258 6.665 -2.141 1.00 75.19 70 ASP A CA 1
ATOM 551 C C . ASP A 1 70 ? 17.664 6.325 -0.759 1.00 75.19 70 ASP A C 1
ATOM 553 O O . ASP A 1 70 ? 18.332 5.767 0.117 1.00 75.19 70 ASP A O 1
ATOM 557 N N . THR A 1 71 ? 16.390 6.674 -0.548 1.00 72.62 71 THR A N 1
ATOM 558 C CA . THR A 1 71 ? 15.656 6.410 0.702 1.00 72.62 71 THR A CA 1
ATOM 559 C C . THR A 1 71 ? 14.513 5.388 0.557 1.00 72.62 71 THR A C 1
ATOM 561 O O . THR A 1 71 ? 13.859 5.069 1.552 1.00 72.62 71 THR A O 1
ATOM 564 N N . GLY A 1 72 ? 14.312 4.797 -0.630 1.00 73.00 72 GLY A N 1
ATOM 565 C CA . GLY A 1 72 ? 13.321 3.744 -0.916 1.00 73.00 72 GLY A CA 1
ATOM 566 C C . GLY A 1 72 ? 12.002 4.253 -1.518 1.00 73.00 72 GLY A C 1
ATOM 567 O O . GLY A 1 72 ? 11.896 5.392 -1.923 1.00 73.00 72 GLY A O 1
ATOM 568 N N . GLY A 1 73 ? 10.946 3.435 -1.589 1.00 67.19 73 GLY A N 1
ATOM 569 C CA . GLY A 1 73 ? 9.729 3.788 -2.358 1.00 67.19 73 GLY A CA 1
ATOM 570 C C . GLY A 1 73 ? 8.744 4.731 -1.663 1.00 67.19 73 GLY A C 1
ATOM 571 O O . GLY A 1 73 ? 7.585 4.810 -2.058 1.00 67.19 73 GLY A O 1
ATOM 572 N N . GLY A 1 74 ? 9.138 5.361 -0.554 1.00 83.00 74 GLY A N 1
ATOM 573 C CA . GLY A 1 74 ? 8.287 6.211 0.295 1.00 83.00 74 GLY A CA 1
ATOM 574 C C . GLY A 1 74 ? 7.152 5.487 1.045 1.00 83.00 74 GLY A C 1
ATOM 575 O O . GLY A 1 74 ? 6.710 5.952 2.093 1.00 83.00 74 GLY A O 1
ATOM 576 N N . GLY A 1 75 ? 6.675 4.334 0.568 1.00 94.25 75 GLY A N 1
ATOM 577 C CA . GLY A 1 75 ? 5.613 3.558 1.208 1.00 94.25 75 GLY A CA 1
ATOM 578 C C . GLY A 1 75 ? 6.085 2.786 2.443 1.00 94.25 75 GLY A C 1
ATOM 579 O O . GLY A 1 75 ? 6.969 1.934 2.353 1.00 94.25 75 GLY A O 1
ATOM 580 N N . GLN A 1 76 ? 5.429 3.000 3.584 1.00 96.12 76 GLN A N 1
ATOM 581 C CA . GLN A 1 76 ? 5.640 2.258 4.830 1.00 96.12 76 GLN A CA 1
ATOM 582 C C . GLN A 1 76 ? 4.373 1.522 5.283 1.00 96.12 76 GLN A C 1
ATOM 584 O O . GLN A 1 76 ? 3.242 1.977 5.098 1.00 96.12 76 GLN A O 1
ATOM 589 N N . VAL A 1 77 ? 4.565 0.349 5.884 1.00 97.62 77 VAL A N 1
ATOM 590 C CA . VAL A 1 77 ? 3.504 -0.617 6.175 1.00 97.62 77 VAL A CA 1
ATOM 591 C C . VAL A 1 77 ? 3.539 -1.033 7.640 1.00 97.62 77 VAL A C 1
ATOM 593 O O . VAL A 1 77 ? 4.470 -1.697 8.100 1.00 97.62 77 VAL A O 1
ATOM 596 N N . PHE A 1 78 ? 2.477 -0.702 8.369 1.00 98.62 78 PHE A N 1
ATOM 597 C CA . PHE A 1 78 ? 2.257 -1.141 9.742 1.00 98.62 78 PHE A CA 1
ATOM 598 C C . PHE A 1 78 ? 1.324 -2.350 9.756 1.00 98.62 78 PHE A C 1
ATOM 600 O O . PHE A 1 78 ? 0.206 -2.296 9.247 1.00 98.62 78 PHE A O 1
ATOM 607 N N . ILE A 1 79 ? 1.755 -3.438 10.391 1.00 98.50 79 ILE A N 1
ATOM 608 C CA . ILE A 1 79 ? 0.943 -4.648 10.580 1.00 98.50 79 ILE A CA 1
ATOM 609 C C . ILE A 1 79 ? 0.360 -4.627 11.993 1.00 98.50 79 ILE A C 1
ATOM 611 O O . ILE A 1 79 ? 1.060 -4.317 12.958 1.00 98.50 79 ILE A O 1
ATOM 615 N N . GLY A 1 80 ? -0.921 -4.956 12.135 1.00 98.12 80 GLY A N 1
ATOM 616 C CA . GLY A 1 80 ? -1.600 -4.886 13.419 1.00 98.12 80 GLY A CA 1
ATOM 617 C C . GLY A 1 80 ? -3.041 -5.380 13.407 1.00 98.12 80 GLY A C 1
ATOM 618 O O . GLY A 1 80 ? -3.398 -6.369 12.759 1.00 98.12 80 GLY A O 1
ATOM 619 N N . ARG A 1 81 ? -3.873 -4.701 14.199 1.00 98.31 81 ARG A N 1
ATOM 620 C CA . ARG A 1 81 ? -5.297 -4.999 14.379 1.00 98.31 81 ARG A CA 1
ATOM 621 C C . ARG A 1 81 ? -6.126 -3.739 14.169 1.00 98.31 81 ARG A C 1
ATOM 623 O O . ARG A 1 81 ? -5.731 -2.660 14.599 1.00 98.31 81 ARG A O 1
ATOM 630 N N . PHE A 1 82 ? -7.300 -3.901 13.575 1.00 98.56 82 PHE A N 1
ATOM 631 C CA . PHE A 1 82 ? -8.304 -2.856 13.439 1.00 98.56 82 PHE A CA 1
ATOM 632 C C . PHE A 1 82 ? -9.609 -3.351 14.056 1.00 98.56 82 PHE A C 1
ATOM 634 O O . PHE A 1 82 ? -10.048 -4.464 13.774 1.00 98.56 82 PHE A O 1
ATOM 641 N N . ASN A 1 83 ? -10.215 -2.542 14.921 1.00 97.62 83 ASN A N 1
ATOM 642 C CA . ASN A 1 83 ? -11.445 -2.900 15.641 1.00 97.62 83 ASN A CA 1
ATOM 643 C C . ASN A 1 83 ? -12.717 -2.315 14.991 1.00 97.62 83 ASN A C 1
ATOM 645 O O . ASN A 1 83 ? -13.754 -2.222 15.642 1.00 97.62 83 ASN A O 1
ATOM 649 N N . GLY A 1 84 ? -12.628 -1.842 13.744 1.00 97.56 84 GLY A N 1
ATOM 650 C CA . GLY A 1 84 ? -13.712 -1.120 13.066 1.00 97.56 84 GLY A CA 1
ATOM 651 C C . GLY A 1 84 ? -13.708 0.396 13.299 1.00 97.56 84 GLY A C 1
ATOM 652 O O . GLY A 1 84 ? -14.470 1.113 12.653 1.00 97.56 84 GLY A O 1
ATOM 653 N N . ARG A 1 85 ? -12.860 0.906 14.202 1.00 98.19 85 ARG A N 1
ATOM 654 C CA . ARG A 1 85 ? -12.800 2.328 14.582 1.00 98.19 85 ARG A CA 1
ATOM 655 C C . ARG A 1 85 ? -11.385 2.885 14.623 1.00 98.19 85 ARG A C 1
ATOM 657 O O . ARG A 1 85 ? -11.176 4.007 14.178 1.00 98.19 85 ARG A O 1
ATOM 664 N N . THR A 1 86 ? -10.433 2.138 15.166 1.00 97.88 86 THR A N 1
ATOM 665 C CA . THR A 1 86 ? -9.030 2.538 15.303 1.00 97.88 86 THR A CA 1
ATOM 666 C C . THR A 1 86 ? -8.101 1.375 14.989 1.00 97.88 86 THR A C 1
ATOM 668 O O . THR A 1 86 ? -8.442 0.202 15.175 1.00 97.88 86 THR A O 1
ATOM 671 N N . PHE A 1 87 ? -6.917 1.715 14.482 1.00 98.75 87 PHE A N 1
ATOM 672 C CA . PHE A 1 87 ? -5.846 0.769 14.197 1.00 98.75 87 PHE A CA 1
ATOM 673 C C . PHE A 1 87 ? -4.822 0.760 15.334 1.00 98.75 87 PHE A C 1
ATOM 675 O O . PHE A 1 87 ? -4.421 1.813 15.830 1.00 98.75 87 PHE A O 1
ATOM 682 N N . ARG A 1 88 ? -4.367 -0.433 15.721 1.00 98.44 88 ARG A N 1
ATOM 683 C CA . ARG A 1 88 ? -3.266 -0.637 16.665 1.00 98.44 88 ARG A CA 1
ATOM 684 C C . ARG A 1 88 ? -2.196 -1.491 16.003 1.00 98.44 88 ARG A C 1
ATOM 686 O O . ARG A 1 88 ? -2.431 -2.672 15.734 1.00 98.44 88 ARG A O 1
ATOM 693 N N . ALA A 1 89 ? -1.024 -0.903 15.785 1.00 98.12 89 ALA A N 1
ATOM 694 C CA . ALA A 1 89 ? 0.122 -1.613 15.239 1.00 98.12 89 ALA A CA 1
ATOM 695 C C . ALA A 1 89 ? 0.669 -2.641 16.244 1.00 98.12 89 ALA A C 1
ATOM 697 O O . ALA A 1 89 ? 0.638 -2.428 17.457 1.00 98.12 89 ALA A O 1
ATOM 698 N N . SER A 1 90 ? 1.175 -3.760 15.731 1.00 96.50 90 SER A N 1
ATOM 699 C CA . SER A 1 90 ? 1.932 -4.742 16.516 1.00 96.50 90 SER A CA 1
ATOM 700 C C . SER A 1 90 ? 3.362 -4.276 16.799 1.00 96.50 90 SER A C 1
ATOM 702 O O . SER A 1 90 ? 3.946 -4.698 17.789 1.00 96.50 90 SER A O 1
ATOM 704 N N . SER A 1 91 ? 3.900 -3.401 15.950 1.00 96.12 91 SER A N 1
ATOM 705 C CA . SER A 1 91 ? 5.199 -2.742 16.083 1.00 96.12 91 SER A CA 1
ATOM 706 C C . SER A 1 91 ? 5.091 -1.324 15.520 1.00 96.12 91 SER A C 1
ATOM 708 O O . SER A 1 91 ? 4.366 -1.111 14.548 1.00 96.12 91 SER A O 1
ATOM 710 N N . LEU A 1 92 ? 5.807 -0.365 16.111 1.00 96.88 92 LEU A N 1
ATOM 711 C CA . LEU A 1 92 ? 5.937 0.995 15.567 1.00 96.88 92 LEU A CA 1
ATOM 712 C C . LEU A 1 92 ? 7.086 1.125 14.555 1.00 96.88 92 LEU A C 1
ATOM 714 O O . LEU A 1 92 ? 7.274 2.205 14.003 1.00 96.88 92 LEU A O 1
ATOM 718 N N . HIS A 1 93 ? 7.817 0.036 14.298 1.00 95.50 93 HIS A N 1
ATOM 719 C CA . HIS A 1 93 ? 8.778 -0.088 13.204 1.00 95.50 93 HIS A CA 1
ATOM 720 C C . HIS A 1 93 ? 8.073 -0.747 12.008 1.00 95.50 93 HIS A C 1
ATOM 722 O O . HIS A 1 93 ? 7.831 -1.960 12.048 1.00 95.50 93 HIS A O 1
ATOM 728 N N . PRO A 1 94 ? 7.668 0.031 10.992 1.00 96.50 94 PRO A N 1
ATOM 729 C CA . PRO A 1 94 ? 6.989 -0.495 9.819 1.00 96.50 94 PRO A CA 1
ATOM 730 C C . PRO A 1 94 ? 7.966 -1.200 8.880 1.00 96.50 94 PRO A C 1
ATOM 732 O O . PRO A 1 94 ? 9.182 -1.069 8.992 1.00 96.50 94 PRO A O 1
ATOM 735 N N . GLN A 1 95 ? 7.408 -1.936 7.926 1.00 96.25 95 GLN A N 1
ATOM 736 C CA . GLN A 1 95 ? 8.155 -2.475 6.793 1.00 96.25 95 GLN A CA 1
ATOM 737 C C . GLN A 1 95 ? 8.054 -1.524 5.606 1.00 96.25 95 GLN A C 1
ATOM 739 O O . GLN A 1 95 ? 6.994 -0.937 5.388 1.00 96.25 95 GLN A O 1
ATOM 744 N N . SER A 1 96 ? 9.118 -1.419 4.814 1.00 94.94 96 SER A N 1
ATOM 745 C CA . SER A 1 96 ? 9.055 -0.740 3.521 1.00 94.94 96 SER A CA 1
ATOM 746 C C . SER A 1 96 ? 8.158 -1.524 2.566 1.00 94.94 96 SER A C 1
ATOM 748 O O . SER A 1 96 ? 8.262 -2.749 2.455 1.00 94.94 96 SER A O 1
ATOM 750 N N . LEU A 1 97 ? 7.266 -0.817 1.877 1.00 95.12 97 LEU A N 1
ATOM 751 C CA . LEU A 1 97 ? 6.447 -1.394 0.819 1.00 95.12 97 LEU A CA 1
ATOM 752 C C . LEU A 1 97 ? 7.275 -1.649 -0.437 1.00 95.12 97 LEU A C 1
ATOM 754 O O . LEU A 1 97 ? 7.040 -2.629 -1.127 1.00 95.12 97 LEU A O 1
ATOM 758 N N . ASP A 1 98 ? 8.242 -0.795 -0.738 1.00 94.81 98 ASP A N 1
ATOM 759 C CA . ASP A 1 98 ? 9.194 -0.999 -1.822 1.00 94.81 98 ASP A CA 1
ATOM 760 C C . ASP A 1 98 ? 10.557 -0.446 -1.405 1.00 94.81 98 ASP A C 1
ATOM 762 O O . ASP A 1 98 ? 10.635 0.503 -0.622 1.00 94.81 98 ASP A O 1
ATOM 766 N N . LEU A 1 99 ? 11.617 -1.086 -1.886 1.00 92.31 99 LEU A N 1
ATOM 767 C CA . LEU A 1 99 ? 12.995 -0.677 -1.624 1.00 92.31 99 LEU A CA 1
ATOM 768 C C . LEU A 1 99 ? 13.569 0.180 -2.757 1.00 92.31 99 LEU A C 1
ATOM 770 O O . LEU A 1 99 ? 14.603 0.801 -2.553 1.00 92.31 99 LEU A O 1
ATOM 774 N N . GLY A 1 100 ? 12.940 0.196 -3.935 1.00 92.12 100 GLY A N 1
ATOM 775 C CA . GLY A 1 100 ? 13.301 1.096 -5.027 1.00 92.12 100 GLY A CA 1
ATOM 776 C C . GLY A 1 100 ? 12.629 2.457 -4.883 1.00 92.12 100 GLY A C 1
ATOM 777 O O . GLY A 1 100 ? 11.591 2.562 -4.245 1.00 92.12 100 GLY A O 1
ATOM 778 N N . GLU A 1 101 ? 13.198 3.477 -5.518 1.00 91.81 101 GLU A N 1
ATOM 779 C CA . GLU A 1 101 ? 12.758 4.879 -5.416 1.00 91.81 101 GLU A CA 1
ATOM 780 C C . GLU A 1 101 ? 11.399 5.177 -6.077 1.00 91.81 101 GLU A C 1
ATOM 782 O O . GLU A 1 101 ? 10.773 6.185 -5.762 1.00 91.81 101 GLU A O 1
ATOM 787 N N . ASP A 1 102 ? 10.941 4.306 -6.982 1.00 94.38 102 ASP A N 1
ATOM 788 C CA . ASP A 1 102 ? 9.814 4.557 -7.891 1.00 94.38 102 ASP A CA 1
ATOM 789 C C . ASP A 1 102 ? 8.603 3.658 -7.581 1.00 94.38 102 ASP A C 1
ATOM 791 O O . ASP A 1 102 ? 8.190 2.823 -8.393 1.00 94.38 102 ASP A O 1
ATOM 795 N N . TYR A 1 103 ? 8.027 3.781 -6.382 1.00 95.12 103 TYR A N 1
ATOM 796 C CA . TYR A 1 103 ? 6.765 3.108 -6.033 1.00 95.12 103 TYR A CA 1
ATOM 797 C C . TYR A 1 103 ? 5.960 3.880 -4.979 1.00 95.12 103 TYR A C 1
ATOM 799 O O . TYR A 1 103 ? 5.831 3.463 -3.828 1.00 95.12 103 TYR A O 1
ATOM 807 N N . TYR A 1 104 ? 5.369 4.997 -5.391 1.00 95.69 104 TYR A N 1
ATOM 808 C CA . TYR A 1 104 ? 4.678 5.937 -4.510 1.00 95.69 104 TYR A CA 1
ATOM 809 C C . TYR A 1 104 ? 3.149 5.899 -4.677 1.00 95.69 104 TYR A C 1
ATOM 811 O O . TYR A 1 104 ? 2.616 5.305 -5.619 1.00 95.69 104 TYR A O 1
ATOM 819 N N . ALA A 1 105 ? 2.419 6.541 -3.759 1.00 96.56 105 ALA A N 1
ATOM 820 C CA . ALA A 1 105 ? 0.969 6.765 -3.831 1.00 96.56 105 ALA A CA 1
ATOM 821 C C . ALA A 1 105 ? 0.133 5.490 -4.048 1.00 96.56 105 ALA A C 1
ATOM 823 O O . ALA A 1 105 ? -0.938 5.536 -4.655 1.00 96.56 105 ALA A O 1
ATOM 824 N N . SER A 1 106 ? 0.618 4.330 -3.588 1.00 96.06 106 SER A N 1
ATOM 825 C CA . SER A 1 106 ? -0.023 3.066 -3.954 1.00 96.06 106 SER A CA 1
ATOM 826 C C . SER A 1 106 ? -1.375 2.859 -3.272 1.00 96.06 106 SER A C 1
ATOM 828 O O . SER A 1 106 ? -1.528 3.102 -2.077 1.00 96.06 106 SER A O 1
ATOM 830 N N . ALA A 1 107 ? -2.361 2.375 -4.017 1.00 96.94 107 ALA A N 1
ATOM 831 C CA . ALA A 1 107 ? -3.704 2.124 -3.508 1.00 96.94 107 ALA A CA 1
ATOM 832 C C . ALA A 1 107 ? -4.152 0.704 -3.846 1.00 96.94 107 ALA A C 1
ATOM 834 O O . ALA A 1 107 ? -3.739 0.129 -4.861 1.00 96.94 107 ALA A O 1
ATOM 835 N N . SER A 1 108 ? -4.984 0.129 -2.982 1.00 96.94 108 SER A N 1
ATOM 836 C CA . SER A 1 108 ? -5.619 -1.158 -3.219 1.00 96.94 108 SER A CA 1
ATOM 837 C C . SER A 1 108 ? -6.920 -1.034 -4.010 1.00 96.94 108 SER A C 1
ATOM 839 O O . SER A 1 108 ? -7.656 -0.051 -3.914 1.00 96.94 108 SER A O 1
ATOM 841 N N . TRP A 1 109 ? -7.217 -2.062 -4.805 1.00 96.38 109 TRP A N 1
ATOM 842 C CA . TRP A 1 109 ? -8.534 -2.201 -5.422 1.00 96.38 109 TRP A CA 1
ATOM 843 C C . TRP A 1 109 ? -9.578 -2.580 -4.371 1.00 96.38 109 TRP A C 1
ATOM 845 O O . TRP A 1 109 ? -9.394 -3.544 -3.627 1.00 96.38 109 TRP A O 1
ATOM 855 N N . SER A 1 110 ? -10.692 -1.850 -4.364 1.00 92.94 110 SER A N 1
ATOM 856 C CA . SER A 1 110 ? -11.888 -2.198 -3.591 1.00 92.94 110 SER A CA 1
ATOM 857 C C . SER A 1 110 ? -12.774 -3.184 -4.356 1.00 92.94 110 SER A C 1
ATOM 859 O O . SER A 1 110 ? -12.679 -3.289 -5.578 1.00 92.94 110 SER A O 1
ATOM 861 N N . ASP A 1 111 ? -13.632 -3.899 -3.625 1.00 91.06 111 ASP A N 1
ATOM 862 C CA . ASP A 1 111 ? -14.714 -4.734 -4.170 1.00 91.06 111 ASP A CA 1
ATOM 863 C C . ASP A 1 111 ? -14.272 -5.773 -5.215 1.00 91.06 111 ASP A C 1
ATOM 865 O O . ASP A 1 111 ? -14.964 -6.050 -6.197 1.00 91.06 111 ASP A O 1
ATOM 869 N N . LEU A 1 112 ? -13.103 -6.385 -4.993 1.00 90.31 112 LEU A N 1
ATOM 870 C CA . LEU A 1 112 ? -12.651 -7.506 -5.813 1.00 90.31 112 LEU A CA 1
ATOM 871 C C . LEU A 1 112 ? -13.634 -8.692 -5.711 1.00 90.31 112 LEU A C 1
ATOM 873 O O . LEU A 1 112 ? -14.162 -8.959 -4.627 1.00 90.31 112 LEU A O 1
ATOM 877 N N . PRO A 1 113 ? -13.850 -9.449 -6.807 1.00 87.19 113 PRO A N 1
ATOM 878 C CA . PRO A 1 113 ? -14.758 -10.591 -6.806 1.00 87.19 113 PRO A CA 1
ATOM 879 C C . PRO A 1 113 ? -14.429 -11.626 -5.723 1.00 87.19 113 PRO A C 1
ATOM 881 O O . PRO A 1 113 ? -13.260 -11.940 -5.469 1.00 87.19 113 PRO A O 1
ATOM 884 N N . ALA A 1 114 ? -15.474 -12.210 -5.131 1.00 80.25 114 ALA A N 1
ATOM 885 C CA . ALA A 1 114 ? -15.337 -13.287 -4.157 1.00 80.25 114 ALA A CA 1
ATOM 886 C C . ALA A 1 114 ? -14.539 -14.472 -4.738 1.00 80.25 114 ALA A C 1
ATOM 888 O O . ALA A 1 114 ? -14.672 -14.818 -5.911 1.00 80.25 114 ALA A O 1
ATOM 889 N N . GLY A 1 115 ? -13.682 -15.084 -3.915 1.00 74.00 115 GLY A N 1
ATOM 890 C CA . GLY A 1 115 ? -12.766 -16.152 -4.345 1.00 74.00 115 GLY A CA 1
ATOM 891 C C . GLY A 1 115 ? -11.500 -15.663 -5.068 1.00 74.00 115 GLY A C 1
ATOM 892 O O . GLY A 1 115 ? -10.607 -16.466 -5.338 1.00 74.00 115 GLY A O 1
ATOM 893 N N . GLY A 1 116 ? -11.390 -14.360 -5.349 1.00 67.88 116 GLY A N 1
ATOM 894 C CA . GLY A 1 116 ? -10.185 -13.722 -5.873 1.00 67.88 116 GLY A CA 1
ATOM 895 C C . GLY A 1 116 ? -9.093 -13.486 -4.816 1.00 67.88 116 GLY A C 1
ATOM 896 O O . GLY A 1 116 ? -9.255 -13.809 -3.636 1.00 67.88 116 GLY A O 1
ATOM 897 N N . PRO A 1 117 ? -7.937 -12.926 -5.218 1.00 74.25 117 PRO A N 1
ATOM 898 C CA . PRO A 1 117 ? -6.921 -12.508 -4.264 1.00 74.25 117 PRO A CA 1
ATOM 899 C C . PRO A 1 117 ? -7.464 -11.402 -3.346 1.00 74.25 117 PRO A C 1
ATOM 901 O O . PRO A 1 117 ? -8.174 -10.520 -3.819 1.00 74.25 117 PRO A O 1
ATOM 904 N N . PRO A 1 118 ? -7.097 -11.406 -2.055 1.00 81.25 118 PRO A N 1
ATOM 905 C CA . PRO A 1 118 ? -7.737 -10.539 -1.067 1.00 81.25 118 PRO A CA 1
ATOM 906 C C . PRO A 1 118 ? -7.383 -9.064 -1.254 1.00 81.25 118 PRO A C 1
ATOM 908 O O . PRO A 1 118 ? -8.201 -8.204 -0.961 1.00 81.25 118 PRO A O 1
ATOM 911 N N . VAL A 1 119 ? -6.166 -8.771 -1.723 1.00 95.50 119 VAL A N 1
ATOM 912 C CA . VAL A 1 119 ? -5.680 -7.408 -1.945 1.00 95.50 119 VAL A CA 1
ATOM 913 C C . VAL A 1 119 ? -4.764 -7.394 -3.162 1.00 95.50 119 VAL A C 1
ATOM 915 O O . VAL A 1 119 ? -3.797 -8.164 -3.238 1.00 95.50 119 VAL A O 1
ATOM 918 N N . ILE A 1 120 ? -5.066 -6.497 -4.097 1.00 96.81 120 ILE A N 1
ATOM 919 C CA . ILE A 1 120 ? -4.198 -6.104 -5.208 1.00 96.81 120 ILE A CA 1
ATOM 920 C C . ILE A 1 120 ? -3.892 -4.617 -5.021 1.00 96.81 120 ILE A C 1
ATOM 922 O O . ILE A 1 120 ? -4.807 -3.871 -4.683 1.00 96.81 120 ILE A O 1
ATOM 926 N N . THR A 1 121 ? -2.649 -4.191 -5.237 1.00 96.88 121 THR A N 1
ATOM 927 C CA . THR A 1 121 ? -2.226 -2.784 -5.194 1.00 96.88 121 THR A CA 1
ATOM 928 C C . THR A 1 121 ? -1.603 -2.324 -6.504 1.00 96.88 121 THR A C 1
ATOM 930 O O . THR A 1 121 ? -1.014 -3.123 -7.240 1.00 96.88 121 THR A O 1
ATOM 933 N N . LEU A 1 122 ? -1.748 -1.029 -6.785 1.00 97.25 122 LEU A N 1
ATOM 934 C CA . LEU A 1 122 ? -1.097 -0.310 -7.878 1.00 97.25 122 LEU A CA 1
ATOM 935 C C . LEU A 1 122 ? -0.404 0.916 -7.310 1.00 97.25 122 LEU A C 1
ATOM 937 O O . LEU A 1 122 ? -1.025 1.646 -6.544 1.00 97.25 122 LEU A O 1
ATOM 941 N N . GLY A 1 123 ? 0.852 1.134 -7.680 1.00 96.75 123 GLY A N 1
ATOM 942 C CA . GLY A 1 123 ? 1.614 2.325 -7.311 1.00 96.75 123 GLY A CA 1
ATOM 943 C C . GLY A 1 123 ? 1.957 3.166 -8.528 1.00 96.75 123 GLY A C 1
ATOM 944 O O . GLY A 1 123 ? 2.075 2.637 -9.636 1.00 96.75 123 GLY A O 1
ATOM 945 N N . TRP A 1 124 ? 2.143 4.460 -8.304 1.00 97.19 124 TRP A N 1
ATOM 946 C CA . TRP A 1 124 ? 2.778 5.353 -9.260 1.00 97.19 124 TRP A CA 1
ATOM 947 C C . TRP A 1 124 ? 4.280 5.055 -9.280 1.00 97.19 124 TRP A C 1
ATOM 949 O O . TRP A 1 124 ? 4.935 5.073 -8.240 1.00 97.19 124 TRP A O 1
ATOM 959 N N . MET A 1 125 ? 4.798 4.696 -10.453 1.00 96.12 125 MET A N 1
ATOM 960 C CA . MET A 1 125 ? 6.195 4.311 -10.646 1.00 96.12 125 MET A CA 1
ATOM 961 C C . MET A 1 125 ? 7.010 5.535 -11.044 1.00 96.12 125 MET A C 1
ATOM 963 O O . MET A 1 125 ? 7.335 5.726 -12.217 1.00 96.12 125 MET A O 1
ATOM 967 N N . ASP A 1 126 ? 7.223 6.401 -10.065 1.00 93.88 126 ASP A N 1
ATOM 968 C CA . ASP A 1 126 ? 8.008 7.622 -10.176 1.00 93.88 126 ASP A CA 1
ATOM 969 C C . ASP A 1 126 ? 8.276 8.162 -8.762 1.00 93.88 126 ASP A C 1
ATOM 971 O O . ASP A 1 126 ? 7.734 7.658 -7.769 1.00 93.88 126 ASP A O 1
ATOM 975 N N . ASN A 1 127 ? 9.029 9.253 -8.695 1.00 93.69 127 ASN A N 1
ATOM 976 C CA . ASN A 1 127 ? 9.416 9.906 -7.460 1.00 93.69 127 ASN A CA 1
ATOM 977 C C . ASN A 1 127 ? 9.250 11.420 -7.566 1.00 93.69 127 ASN A C 1
ATOM 979 O O . ASN A 1 127 ? 9.720 12.048 -8.516 1.00 93.69 127 ASN A O 1
ATOM 983 N N . TRP A 1 128 ? 8.659 12.054 -6.552 1.00 92.75 128 TRP A N 1
ATOM 984 C CA . TRP A 1 128 ? 8.457 13.507 -6.541 1.00 92.75 128 TRP A CA 1
ATOM 985 C C . TRP A 1 128 ? 9.737 14.332 -6.744 1.00 92.75 128 TRP A C 1
ATOM 987 O O . TRP A 1 128 ? 9.646 15.440 -7.274 1.00 92.75 128 TRP A O 1
ATOM 997 N N . LEU A 1 129 ? 10.914 13.805 -6.391 1.00 93.31 129 LEU A N 1
ATOM 998 C CA . LEU A 1 129 ? 12.201 14.486 -6.576 1.00 93.31 129 LEU A CA 1
ATOM 999 C C . LEU A 1 129 ? 12.523 14.790 -8.047 1.00 93.31 129 LEU A C 1
ATOM 1001 O O . LEU A 1 129 ? 13.176 15.793 -8.343 1.00 93.31 129 LEU A O 1
ATOM 1005 N N . TYR A 1 130 ? 12.071 13.945 -8.976 1.00 93.31 130 TYR A N 1
ATOM 1006 C CA . TYR A 1 130 ? 12.417 14.051 -10.397 1.00 93.31 130 TYR A CA 1
ATOM 1007 C C . TYR A 1 130 ? 11.264 13.791 -11.363 1.00 93.31 130 TYR A C 1
ATOM 1009 O O . TYR A 1 130 ? 11.449 13.989 -12.565 1.00 93.31 130 TYR A O 1
ATOM 1017 N N . ALA A 1 131 ? 10.072 13.453 -10.873 1.00 94.00 131 ALA A N 1
ATOM 1018 C CA . ALA A 1 131 ? 8.913 13.098 -11.683 1.00 94.00 131 ALA A CA 1
ATOM 1019 C C . ALA A 1 131 ? 8.664 14.067 -12.833 1.00 94.00 131 ALA A C 1
ATOM 1021 O O . ALA A 1 131 ? 8.533 13.654 -13.980 1.00 94.00 131 ALA A O 1
ATOM 1022 N N . GLN A 1 132 ? 8.707 15.375 -12.557 1.00 94.88 132 GLN A N 1
ATOM 1023 C CA . GLN A 1 132 ? 8.449 16.436 -13.541 1.00 94.88 132 GLN A CA 1
ATOM 1024 C C . GLN A 1 132 ? 9.541 16.601 -14.612 1.00 94.88 132 GLN A C 1
ATOM 1026 O O . GLN A 1 132 ? 9.362 17.362 -15.561 1.00 94.88 132 GLN A O 1
ATOM 1031 N N . ARG A 1 133 ? 10.676 15.911 -14.467 1.00 95.31 133 ARG A N 1
ATOM 1032 C CA . ARG A 1 133 ? 11.870 16.037 -15.316 1.00 95.31 133 ARG A CA 1
ATOM 1033 C C . ARG A 1 133 ? 12.225 14.748 -16.053 1.00 95.31 133 ARG A C 1
ATOM 1035 O O . ARG A 1 133 ? 13.204 14.735 -16.794 1.00 95.31 133 ARG A O 1
ATOM 1042 N N . THR A 1 134 ? 11.446 13.681 -15.885 1.00 94.88 134 THR A N 1
ATOM 1043 C CA . THR A 1 134 ? 11.638 12.429 -16.629 1.00 94.88 134 THR A CA 1
ATOM 1044 C C . THR A 1 134 ? 11.587 12.695 -18.147 1.00 94.88 134 THR A C 1
ATOM 1046 O O . THR A 1 134 ? 10.706 13.434 -18.608 1.00 94.88 134 THR A O 1
ATOM 1049 N N . PRO A 1 135 ? 12.529 12.160 -18.949 1.00 95.88 135 PRO A N 1
ATOM 1050 C CA . PRO A 1 135 ? 12.696 12.523 -20.360 1.00 95.88 135 PRO A CA 1
ATOM 1051 C C . PRO A 1 135 ? 11.737 11.746 -21.281 1.00 95.88 135 PRO A C 1
ATOM 1053 O O . PRO A 1 135 ? 12.160 11.076 -22.220 1.00 95.88 135 PRO A O 1
ATOM 1056 N N . THR A 1 136 ? 10.433 11.810 -21.005 1.00 96.31 136 THR A N 1
ATOM 1057 C CA . THR A 1 136 ? 9.381 11.134 -21.779 1.00 96.31 136 THR A CA 1
ATOM 1058 C C . THR A 1 136 ? 8.442 12.135 -22.456 1.00 96.31 136 THR A C 1
ATOM 1060 O O . THR A 1 136 ? 8.161 13.208 -21.920 1.00 96.31 136 THR A O 1
ATOM 1063 N N . ALA A 1 137 ? 7.946 11.777 -23.643 1.00 95.31 137 ALA A N 1
ATOM 1064 C CA . ALA A 1 137 ? 6.923 12.508 -24.388 1.00 95.31 137 ALA A CA 1
ATOM 1065 C C . ALA A 1 137 ? 6.132 11.529 -25.282 1.00 95.31 137 ALA A C 1
ATOM 1067 O O . ALA A 1 137 ? 6.722 10.562 -25.767 1.00 95.31 137 ALA A O 1
ATOM 1068 N N . PRO A 1 138 ? 4.825 11.755 -25.535 1.00 95.94 138 PRO A N 1
ATOM 1069 C CA . PRO A 1 138 ? 3.996 12.885 -25.087 1.00 95.94 138 PRO A CA 1
ATOM 1070 C C . PRO A 1 138 ? 3.404 12.754 -23.668 1.00 95.94 138 PRO A C 1
ATOM 1072 O O . PRO A 1 138 ? 2.639 13.621 -23.258 1.00 95.94 138 PRO A O 1
ATOM 1075 N N . TRP A 1 139 ? 3.724 11.697 -22.913 1.00 96.00 139 TRP A N 1
ATOM 1076 C CA . TRP A 1 139 ? 3.245 11.497 -21.537 1.00 96.00 139 TRP A CA 1
ATOM 1077 C C . TRP A 1 139 ? 4.393 11.485 -20.522 1.00 96.00 139 TRP A C 1
ATOM 1079 O O . TRP A 1 139 ? 5.569 11.429 -20.889 1.00 96.00 139 TRP A O 1
ATOM 1089 N N . ARG A 1 140 ? 4.039 11.510 -19.235 1.00 95.69 140 ARG A N 1
ATOM 1090 C CA . ARG A 1 140 ? 4.965 11.456 -18.103 1.00 95.69 140 ARG A CA 1
ATOM 1091 C C . ARG A 1 140 ? 4.349 10.688 -16.942 1.00 95.69 140 ARG A C 1
ATOM 1093 O O . ARG A 1 140 ? 3.153 10.817 -16.689 1.00 95.69 140 ARG A O 1
ATOM 1100 N N . GLY A 1 141 ? 5.188 9.928 -16.245 1.00 93.56 141 GLY A N 1
ATOM 1101 C CA . GLY A 1 141 ? 4.766 9.010 -15.199 1.00 93.56 141 GLY A CA 1
ATOM 1102 C C . GLY A 1 141 ? 4.058 7.782 -15.772 1.00 93.56 141 GLY A C 1
ATOM 1103 O O . GLY A 1 141 ? 3.399 7.826 -16.813 1.00 93.56 141 GLY A O 1
ATOM 1104 N N . VAL A 1 142 ? 4.202 6.660 -15.080 1.00 96.19 142 VAL A N 1
ATOM 1105 C CA . VAL A 1 142 ? 3.482 5.422 -15.383 1.00 96.19 142 VAL A CA 1
ATOM 1106 C C . VAL A 1 142 ? 3.058 4.761 -14.079 1.00 96.19 142 VAL A C 1
ATOM 1108 O O . VAL A 1 142 ? 3.561 5.083 -13.004 1.00 96.19 142 VAL A O 1
ATOM 1111 N N . MET A 1 143 ? 2.110 3.835 -14.163 1.00 97.81 143 MET A N 1
ATOM 1112 C CA . MET A 1 143 ? 1.792 2.966 -13.036 1.00 97.81 143 MET A CA 1
ATOM 1113 C C . MET A 1 143 ? 2.705 1.743 -13.065 1.00 97.81 143 MET A C 1
ATOM 1115 O O . MET A 1 143 ? 3.023 1.217 -14.133 1.00 97.81 143 MET A O 1
ATOM 1119 N N . ALA A 1 144 ? 3.099 1.272 -11.888 1.00 96.50 144 ALA A N 1
ATOM 1120 C CA . ALA A 1 144 ? 3.795 0.005 -11.732 1.00 96.50 144 ALA A CA 1
ATOM 1121 C C . ALA A 1 144 ? 2.897 -1.170 -12.158 1.00 96.50 144 ALA A C 1
ATOM 1123 O O . ALA A 1 144 ? 1.690 -1.033 -12.352 1.00 96.50 144 ALA A O 1
ATOM 1124 N N . PHE A 1 145 ? 3.455 -2.377 -12.244 1.00 96.75 145 PHE A N 1
ATOM 1125 C CA . PHE A 1 145 ? 2.616 -3.562 -12.407 1.00 96.75 145 PHE A CA 1
ATOM 1126 C C . PHE A 1 145 ? 1.798 -3.857 -11.139 1.00 96.75 145 PHE A C 1
ATOM 1128 O O . PHE A 1 145 ? 2.350 -3.766 -10.039 1.00 96.75 145 PHE A O 1
ATOM 1135 N N . PRO A 1 146 ? 0.526 -4.293 -11.265 1.00 96.56 146 PRO A N 1
ATOM 1136 C CA . PRO A 1 146 ? -0.295 -4.645 -10.114 1.00 96.56 146 PRO A CA 1
ATOM 1137 C C . PRO A 1 146 ? 0.314 -5.786 -9.294 1.00 96.56 146 PRO A C 1
ATOM 1139 O O . PRO A 1 146 ? 0.761 -6.808 -9.840 1.00 96.56 146 PRO A O 1
ATOM 1142 N N . ARG A 1 147 ? 0.272 -5.647 -7.967 1.00 96.50 147 ARG A N 1
ATOM 1143 C CA . ARG A 1 147 ? 0.852 -6.607 -7.020 1.00 96.50 147 ARG A CA 1
ATOM 1144 C C . ARG A 1 147 ? -0.223 -7.183 -6.121 1.00 96.50 147 ARG A C 1
ATOM 1146 O O . ARG A 1 147 ? -1.009 -6.455 -5.535 1.00 96.50 147 ARG A O 1
ATOM 1153 N N . ARG A 1 148 ? -0.234 -8.501 -5.954 1.00 96.56 148 ARG A N 1
ATOM 1154 C CA . ARG A 1 148 ? -0.992 -9.168 -4.897 1.00 96.56 148 ARG A CA 1
ATOM 1155 C C . ARG A 1 148 ? -0.204 -9.131 -3.596 1.00 96.56 148 ARG A C 1
ATOM 1157 O O . ARG A 1 148 ? 0.965 -9.529 -3.578 1.00 96.56 148 ARG A O 1
ATOM 1164 N N . LEU A 1 149 ? -0.884 -8.755 -2.519 1.00 96.81 149 LEU A N 1
ATOM 1165 C CA . LEU A 1 149 ? -0.322 -8.721 -1.174 1.00 96.81 149 LEU A CA 1
ATOM 1166 C C . LEU A 1 149 ? -0.764 -9.928 -0.338 1.00 96.81 149 LEU A C 1
ATOM 1168 O O . LEU A 1 149 ? -1.867 -10.456 -0.481 1.00 96.81 149 LEU A O 1
ATOM 1172 N N . SER A 1 150 ? 0.121 -10.372 0.547 1.00 97.06 150 SER A N 1
ATOM 1173 C CA . SER A 1 150 ? -0.155 -11.356 1.601 1.00 97.06 150 SER A CA 1
ATOM 1174 C C . SER A 1 150 ? 0.861 -11.180 2.725 1.00 97.06 150 SER A C 1
ATOM 1176 O O . SER A 1 150 ? 1.838 -10.453 2.561 1.00 97.06 150 SER A O 1
ATOM 1178 N N . LEU A 1 151 ? 0.660 -11.847 3.857 1.00 97.88 151 LEU A N 1
ATOM 1179 C CA . LEU A 1 151 ? 1.656 -11.903 4.923 1.00 97.88 151 LEU A CA 1
ATOM 1180 C C . LEU A 1 151 ? 2.263 -13.296 5.026 1.00 97.88 151 LEU A C 1
ATOM 1182 O O . LEU A 1 151 ? 1.639 -14.290 4.664 1.00 97.88 151 LEU A O 1
ATOM 1186 N N . ARG A 1 152 ? 3.463 -13.384 5.588 1.00 97.69 152 ARG A N 1
ATOM 1187 C CA . ARG A 1 152 ? 4.066 -14.638 6.044 1.00 97.69 152 ARG A CA 1
ATOM 1188 C C . ARG A 1 152 ? 4.525 -14.482 7.479 1.00 97.69 152 ARG A C 1
ATOM 1190 O O . ARG A 1 152 ? 5.188 -13.508 7.808 1.00 97.69 152 ARG A O 1
ATOM 1197 N N . TRP A 1 153 ? 4.201 -15.448 8.326 1.00 97.81 153 TRP A N 1
ATOM 1198 C CA . TRP A 1 153 ? 4.765 -15.525 9.667 1.00 97.81 153 TRP A CA 1
ATOM 1199 C C . TRP A 1 153 ? 6.115 -16.239 9.617 1.00 97.81 153 TRP A C 1
ATOM 1201 O O . TRP A 1 153 ? 6.186 -17.388 9.178 1.00 97.81 153 TRP A O 1
ATOM 1211 N N . GLN A 1 154 ? 7.183 -15.577 10.047 1.00 97.00 154 GLN A N 1
ATOM 1212 C CA . GLN A 1 154 ? 8.527 -16.147 10.070 1.00 97.00 154 GLN A CA 1
ATOM 1213 C C . GLN A 1 154 ? 9.372 -15.464 11.149 1.00 97.00 154 GLN A C 1
ATOM 1215 O O . GLN A 1 154 ? 9.356 -14.241 11.271 1.00 97.00 154 GLN A O 1
ATOM 1220 N N . ASN A 1 155 ? 10.122 -16.260 11.917 1.00 95.69 155 ASN A N 1
ATOM 1221 C CA . ASN A 1 155 ? 11.050 -15.787 12.953 1.00 95.69 155 ASN A CA 1
ATOM 1222 C C . ASN A 1 155 ? 10.398 -14.831 13.971 1.00 95.69 155 ASN A C 1
ATOM 1224 O O . ASN A 1 155 ? 10.958 -13.796 14.309 1.00 95.69 155 ASN A O 1
ATOM 1228 N N . GLY A 1 156 ? 9.181 -15.152 14.424 1.00 94.75 156 GLY A N 1
ATOM 1229 C CA . GLY A 1 156 ? 8.478 -14.340 15.426 1.00 94.75 156 GLY A CA 1
ATOM 1230 C C . GLY A 1 156 ? 7.857 -13.038 14.901 1.00 94.75 156 GLY A C 1
ATOM 1231 O O . GLY A 1 156 ? 7.348 -12.259 15.704 1.00 94.75 156 GLY A O 1
ATOM 1232 N N . ALA A 1 157 ? 7.859 -12.798 13.585 1.00 95.69 157 ALA A N 1
ATOM 1233 C CA . ALA A 1 157 ? 7.284 -11.601 12.976 1.00 95.69 157 ALA A CA 1
ATOM 1234 C C . ALA A 1 157 ? 6.449 -11.916 11.723 1.00 95.69 157 ALA A C 1
ATOM 1236 O O . ALA A 1 157 ? 6.626 -12.942 11.060 1.00 95.69 157 ALA A O 1
ATOM 1237 N N . TYR A 1 158 ? 5.523 -11.014 11.391 1.00 97.75 158 TYR A N 1
ATOM 1238 C CA . TYR A 1 158 ? 4.840 -11.019 10.097 1.00 97.75 158 TYR A CA 1
ATOM 1239 C C . TYR A 1 158 ? 5.682 -10.257 9.085 1.00 97.75 158 TYR A C 1
ATOM 1241 O O . TYR A 1 158 ? 6.139 -9.165 9.391 1.00 97.75 158 TYR A O 1
ATOM 1249 N N . HIS A 1 159 ? 5.813 -10.789 7.878 1.00 96.81 159 HIS A N 1
ATOM 1250 C CA . HIS A 1 159 ? 6.528 -10.177 6.760 1.00 96.81 159 HIS A CA 1
ATOM 1251 C C . HIS A 1 159 ? 5.566 -9.963 5.602 1.00 96.81 159 HIS A C 1
ATOM 1253 O O . HIS A 1 159 ? 4.799 -10.872 5.265 1.00 96.81 159 HIS A O 1
ATOM 1259 N N . LEU A 1 160 ? 5.595 -8.777 5.001 1.00 97.06 160 LEU A N 1
ATOM 1260 C CA . LEU A 1 160 ? 4.827 -8.477 3.804 1.00 97.06 160 LEU A CA 1
ATOM 1261 C C . LEU A 1 160 ? 5.393 -9.256 2.616 1.00 97.06 160 LEU A C 1
ATOM 1263 O O . LEU A 1 160 ? 6.586 -9.224 2.332 1.00 97.06 160 LEU A O 1
ATOM 1267 N N . LEU A 1 161 ? 4.515 -9.948 1.900 1.00 97.06 161 LEU A N 1
ATOM 1268 C CA . LEU A 1 161 ? 4.834 -10.607 0.646 1.00 97.06 161 LEU A CA 1
ATOM 1269 C C . LEU A 1 161 ? 4.106 -9.917 -0.496 1.00 97.06 161 LEU A C 1
ATOM 1271 O O . LEU A 1 161 ? 2.882 -9.771 -0.468 1.00 97.06 161 LEU A O 1
ATOM 1275 N N . GLN A 1 162 ? 4.862 -9.601 -1.540 1.00 96.50 162 GLN A N 1
ATOM 1276 C CA . GLN A 1 162 ? 4.356 -9.046 -2.785 1.00 96.50 162 GLN A CA 1
ATOM 1277 C C . GLN A 1 162 ? 4.626 -10.020 -3.922 1.00 96.50 162 GLN A C 1
ATOM 1279 O O . GLN A 1 162 ? 5.703 -10.610 -4.012 1.00 96.50 162 GLN A O 1
ATOM 1284 N N . ARG A 1 163 ? 3.642 -10.210 -4.798 1.00 96.19 163 ARG A N 1
ATOM 1285 C CA . ARG A 1 163 ? 3.811 -10.965 -6.045 1.00 96.19 163 ARG A CA 1
ATOM 1286 C C . ARG A 1 163 ? 3.103 -10.229 -7.175 1.00 96.19 163 ARG A C 1
ATOM 1288 O O . ARG A 1 163 ? 1.996 -9.756 -6.934 1.00 96.19 163 ARG A O 1
ATOM 1295 N N . PRO A 1 164 ? 3.651 -10.184 -8.400 1.00 96.06 164 PRO A N 1
ATOM 1296 C CA . PRO A 1 164 ? 2.881 -9.738 -9.556 1.00 96.06 164 PRO A CA 1
ATOM 1297 C C . PRO A 1 164 ? 1.576 -10.537 -9.669 1.00 96.06 164 PRO A C 1
ATOM 1299 O O . PRO A 1 164 ? 1.535 -11.723 -9.313 1.00 96.06 164 PRO A O 1
ATOM 1302 N N . ILE A 1 165 ? 0.502 -9.908 -10.147 1.00 95.06 165 ILE A N 1
ATOM 1303 C CA . ILE A 1 165 ? -0.755 -10.627 -10.385 1.00 95.06 165 ILE A CA 1
ATOM 1304 C C . ILE A 1 165 ? -0.558 -11.771 -11.391 1.00 95.06 165 ILE A C 1
ATOM 1306 O O . ILE A 1 165 ? 0.238 -11.677 -12.326 1.00 95.06 165 ILE A O 1
ATOM 1310 N N . ALA A 1 166 ? -1.320 -12.855 -11.225 1.00 92.62 166 ALA A N 1
ATOM 1311 C CA . ALA A 1 166 ? -1.178 -14.057 -12.050 1.00 92.62 166 ALA A CA 1
ATOM 1312 C C . ALA A 1 166 ? -1.418 -13.794 -13.549 1.00 92.62 166 ALA A C 1
ATOM 1314 O O . ALA A 1 166 ? -0.783 -14.427 -14.387 1.00 92.62 166 ALA A O 1
ATOM 1315 N N . ALA A 1 167 ? -2.276 -12.825 -13.891 1.00 92.50 167 ALA A N 1
ATOM 1316 C CA . ALA A 1 167 ? -2.587 -12.473 -15.276 1.00 92.50 167 ALA A CA 1
ATOM 1317 C C . ALA A 1 167 ? -1.349 -12.053 -16.089 1.00 92.50 167 ALA A C 1
ATOM 1319 O O . ALA A 1 167 ? -1.286 -12.338 -17.283 1.00 92.50 167 ALA A O 1
ATOM 1320 N N . LEU A 1 168 ? -0.332 -11.463 -15.447 1.00 94.56 168 LEU A N 1
ATOM 1321 C CA . LEU A 1 168 ? 0.911 -11.064 -16.119 1.00 94.56 168 LEU A CA 1
ATOM 1322 C C . LEU A 1 168 ? 1.713 -12.258 -16.644 1.00 94.56 168 LEU A C 1
ATOM 1324 O O . LEU A 1 168 ? 2.517 -12.092 -17.556 1.00 94.56 168 LEU A O 1
ATOM 1328 N N . ALA A 1 169 ? 1.489 -13.470 -16.123 1.00 93.88 169 ALA A N 1
ATOM 1329 C CA . ALA A 1 169 ? 2.132 -14.670 -16.652 1.00 93.88 169 ALA A CA 1
ATOM 1330 C C . ALA A 1 169 ? 1.771 -14.921 -18.126 1.00 93.88 169 ALA A C 1
ATOM 1332 O O . ALA A 1 169 ? 2.602 -15.438 -18.863 1.00 93.88 169 ALA A O 1
ATOM 1333 N N . ARG A 1 170 ? 0.579 -14.491 -18.569 1.00 95.38 170 ARG A N 1
ATOM 1334 C CA . ARG A 1 170 ? 0.118 -14.624 -19.963 1.00 95.38 170 ARG A CA 1
ATOM 1335 C C . ARG A 1 170 ? 0.888 -13.743 -20.949 1.00 95.38 170 ARG A C 1
ATOM 1337 O O . ARG A 1 170 ? 0.805 -13.981 -22.145 1.00 95.38 170 ARG A O 1
ATOM 1344 N N . LEU A 1 171 ? 1.593 -12.726 -20.453 1.00 95.19 171 LEU A N 1
ATOM 1345 C CA . LEU A 1 171 ? 2.388 -11.800 -21.263 1.00 95.19 171 LEU A CA 1
ATOM 1346 C C . LEU A 1 171 ? 3.861 -12.222 -21.360 1.00 95.19 171 LEU A C 1
ATOM 1348 O O . LEU A 1 171 ? 4.648 -11.564 -22.034 1.00 95.19 171 LEU A O 1
ATOM 1352 N N . ARG A 1 172 ? 4.266 -13.286 -20.655 1.00 93.50 172 ARG A N 1
ATOM 1353 C CA . ARG A 1 172 ? 5.651 -13.768 -20.668 1.00 93.50 172 ARG A CA 1
ATOM 1354 C C . ARG A 1 172 ? 5.915 -14.569 -21.942 1.00 9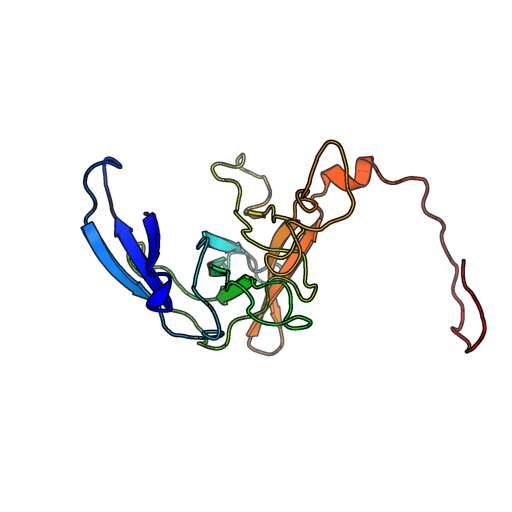3.50 172 ARG A C 1
ATOM 1356 O O . ARG A 1 172 ? 5.087 -15.378 -22.347 1.00 93.50 172 ARG A O 1
ATOM 1363 N N . GLY A 1 173 ? 7.089 -14.367 -22.537 1.00 93.56 173 GLY A N 1
ATOM 1364 C CA . GLY A 1 173 ? 7.581 -15.192 -23.641 1.00 93.56 173 GLY A CA 1
ATOM 1365 C C . GLY A 1 173 ? 8.072 -16.572 -23.185 1.00 93.56 173 GLY A C 1
ATOM 1366 O O . GLY A 1 173 ? 8.008 -16.916 -22.002 1.00 93.56 173 GLY A O 1
ATOM 1367 N N . ALA A 1 174 ? 8.599 -17.351 -24.133 1.00 93.19 174 ALA A N 1
ATOM 1368 C CA . ALA A 1 174 ? 9.170 -18.665 -23.853 1.00 93.19 174 ALA A CA 1
ATOM 1369 C C . ALA A 1 174 ? 10.321 -18.555 -22.828 1.00 93.19 174 ALA A C 1
ATOM 1371 O O . ALA A 1 174 ? 11.268 -17.794 -23.054 1.00 93.19 174 ALA A O 1
ATOM 1372 N N . PRO A 1 175 ? 10.264 -19.285 -21.698 1.00 90.75 175 PRO A N 1
ATOM 1373 C CA . PRO A 1 175 ? 11.324 -19.236 -20.704 1.00 90.75 175 PRO A CA 1
ATOM 1374 C C . PRO A 1 175 ? 12.599 -19.876 -21.259 1.00 90.75 175 PRO A C 1
ATOM 1376 O O . PRO A 1 175 ? 12.557 -20.950 -21.857 1.00 90.75 175 PRO A O 1
ATOM 1379 N N . ARG A 1 176 ? 13.752 -19.252 -21.002 1.00 90.31 176 ARG A N 1
ATOM 1380 C CA . ARG A 1 176 ? 15.051 -19.915 -21.160 1.00 90.31 176 ARG A CA 1
ATOM 1381 C C . ARG A 1 176 ? 15.406 -20.600 -19.847 1.00 90.31 176 ARG A C 1
ATOM 1383 O O . ARG A 1 176 ? 15.572 -19.935 -18.828 1.00 90.31 176 ARG A O 1
ATOM 1390 N N . SER A 1 177 ? 15.490 -21.927 -19.870 1.00 88.38 177 SER A N 1
ATOM 1391 C CA . SER A 1 177 ? 15.960 -22.703 -18.726 1.00 88.38 177 SER A CA 1
ATOM 1392 C C . SER A 1 177 ? 17.482 -22.773 -18.769 1.00 88.38 177 SER A C 1
ATOM 1394 O O . SER A 1 177 ? 18.058 -23.265 -19.737 1.00 88.38 177 SER A O 1
ATOM 1396 N N . LEU A 1 178 ? 18.126 -22.251 -17.730 1.00 85.75 178 LEU A N 1
ATOM 1397 C CA . LEU A 1 178 ? 19.538 -22.498 -17.483 1.00 85.75 178 LEU A CA 1
ATOM 1398 C C . LEU A 1 178 ? 19.618 -23.765 -16.624 1.00 85.75 178 LEU A C 1
ATOM 1400 O O . LEU A 1 178 ? 18.968 -23.837 -15.580 1.00 85.75 178 LEU A O 1
ATOM 1404 N N . GLY A 1 179 ? 20.371 -24.771 -17.076 1.00 86.81 179 GLY A N 1
ATOM 1405 C CA . GLY A 1 179 ? 20.661 -25.960 -16.268 1.00 86.81 179 GLY A CA 1
ATOM 1406 C C . GLY A 1 179 ? 21.482 -25.614 -15.021 1.00 86.81 179 GLY A C 1
ATOM 1407 O O . GLY A 1 179 ? 21.791 -24.451 -14.766 1.00 86.81 179 GLY A O 1
ATOM 1408 N N . ALA A 1 180 ? 21.873 -26.619 -14.238 1.00 89.38 180 ALA A N 1
ATOM 1409 C CA . ALA A 1 180 ? 22.769 -26.380 -13.110 1.00 89.38 180 ALA A CA 1
ATOM 1410 C C . ALA A 1 180 ? 24.113 -25.813 -13.604 1.00 89.38 180 ALA A C 1
ATOM 1412 O O . ALA A 1 180 ? 24.751 -26.386 -14.486 1.00 89.38 180 ALA A O 1
ATOM 1413 N N . PHE A 1 181 ? 24.548 -24.693 -13.029 1.00 86.44 181 PHE A N 1
ATOM 1414 C CA . PHE A 1 181 ? 25.848 -24.093 -13.311 1.00 86.44 181 PHE A CA 1
ATOM 1415 C C . PHE A 1 181 ? 26.458 -23.522 -12.029 1.00 86.44 181 PHE A C 1
ATOM 1417 O O . PHE A 1 181 ? 25.746 -23.121 -11.107 1.00 86.44 181 PHE A O 1
ATOM 1424 N N . THR A 1 182 ? 27.786 -23.438 -11.991 1.00 88.44 182 THR A N 1
ATOM 1425 C CA . THR A 1 182 ? 28.509 -22.700 -10.951 1.00 88.44 182 THR A CA 1
ATOM 1426 C C . THR A 1 182 ? 28.723 -21.272 -11.429 1.00 88.44 182 THR A C 1
ATOM 1428 O O . THR A 1 182 ? 29.353 -21.049 -12.466 1.00 88.44 182 THR A O 1
ATOM 1431 N N . ALA A 1 183 ? 28.202 -20.297 -10.685 1.00 87.12 183 ALA A N 1
ATOM 1432 C CA . ALA A 1 183 ? 28.516 -18.897 -10.929 1.00 87.12 183 ALA A CA 1
ATOM 1433 C C . ALA A 1 183 ? 30.010 -18.669 -10.656 1.00 87.12 183 ALA A C 1
ATOM 1435 O O . ALA A 1 183 ? 30.497 -18.925 -9.556 1.00 87.12 183 ALA A O 1
ATOM 1436 N N . ALA A 1 184 ? 30.738 -18.199 -11.665 1.00 86.69 184 ALA A N 1
ATOM 1437 C CA . ALA A 1 184 ? 32.145 -17.846 -11.553 1.00 86.69 184 ALA A CA 1
ATOM 1438 C C . ALA A 1 184 ? 32.318 -16.373 -11.921 1.00 86.69 184 ALA A C 1
ATOM 1440 O O . ALA A 1 184 ? 31.677 -15.874 -12.850 1.00 86.69 184 ALA A O 1
ATOM 1441 N N . ARG A 1 185 ? 33.199 -15.675 -11.198 1.00 89.19 185 ARG A N 1
ATOM 1442 C CA . ARG A 1 185 ? 33.552 -14.285 -11.503 1.00 89.19 185 ARG A CA 1
ATOM 1443 C C . ARG A 1 185 ? 34.006 -14.184 -12.965 1.00 89.19 185 ARG A C 1
ATOM 1445 O O . ARG A 1 185 ? 34.846 -14.963 -13.401 1.00 89.19 185 ARG A O 1
ATOM 1452 N N . GLY A 1 186 ? 33.453 -13.225 -13.707 1.00 85.69 186 GLY A N 1
ATOM 1453 C CA . GLY A 1 186 ? 33.814 -12.977 -15.107 1.00 85.69 186 GLY A CA 1
ATOM 1454 C C . GLY A 1 186 ? 33.059 -13.812 -16.147 1.00 85.69 186 GLY A C 1
ATOM 1455 O O . GLY A 1 186 ? 33.339 -13.666 -17.332 1.00 85.69 186 GLY A O 1
ATOM 1456 N N . ARG A 1 187 ? 32.092 -14.655 -15.753 1.00 77.75 187 ARG A N 1
ATOM 1457 C CA . ARG A 1 187 ? 31.165 -15.287 -16.706 1.00 77.75 187 ARG A CA 1
ATOM 1458 C C . ARG A 1 187 ? 29.854 -14.513 -16.806 1.00 77.75 187 ARG A C 1
ATOM 1460 O O . ARG A 1 187 ? 29.152 -14.359 -15.809 1.00 77.75 187 ARG A O 1
ATOM 1467 N N . THR A 1 188 ? 29.503 -14.100 -18.021 1.00 74.62 188 THR A N 1
ATOM 1468 C CA . THR A 1 188 ? 28.170 -13.584 -18.353 1.00 74.62 188 THR A CA 1
ATOM 1469 C C . THR A 1 188 ? 27.250 -14.758 -18.679 1.00 74.62 188 THR A C 1
ATOM 1471 O O . THR A 1 188 ? 27.614 -15.637 -19.457 1.00 74.62 188 THR A O 1
ATOM 1474 N N . LEU A 1 189 ? 26.078 -14.802 -18.043 1.00 68.12 189 LEU A N 1
ATOM 1475 C CA . LEU A 1 189 ? 25.120 -15.909 -18.162 1.00 68.12 189 LEU A CA 1
ATOM 1476 C C . LEU A 1 189 ? 24.064 -15.700 -19.261 1.00 68.12 189 LEU A C 1
ATOM 1478 O O . LEU A 1 189 ? 23.305 -16.630 -19.535 1.00 68.12 189 LEU A O 1
ATOM 1482 N N . LEU A 1 190 ? 24.017 -14.510 -19.873 1.00 63.09 190 LEU A N 1
ATOM 1483 C CA . LEU A 1 190 ? 23.076 -14.095 -20.918 1.00 63.09 190 LEU A CA 1
ATOM 1484 C C . LEU A 1 190 ? 23.708 -13.071 -21.863 1.00 63.09 190 LEU A C 1
ATOM 1486 O O . LEU A 1 190 ? 24.351 -12.135 -21.342 1.00 63.09 190 LEU A O 1
#